Protein AF-A0A679IQE2-F1 (afdb_monomer_lite)

Secondary structure (DSSP, 8-state):
-PPEE-SS-EEEEEEE-TTSSS-TT-SHHHHHS--TT--TTS--EEEESSHHHHHHHHHHHTTT-PPSS-EEEEEEE-TT-EEEE--GGGSTTTTSTT-HHHHHHHHHHHHHT--SEEEEE-SSSTTSEEEEE-TTSGGGGG-EEPPPEE----GGGTPPTTSPPPPP-----PPPPP----PPPPPPPPP--

pLDDT: mean 85.58, std 19.4, range [36.09, 98.75]

Sequence (193 aa):
MSGQTLAQAQKAYRIGDPDGEYAIFDPTGSRLFPGRWNTPASPMIYASADYSTSMLEKLVHGSGRLPPNQHYVEILLSAGLSYEVLSQPAVPGWDHPDCNASRTFGETWHRSRRSLLLFVPSVVARVSTNILINPDHPDFGRITVGLHQPCWWDNRLFERPGSPASSPPVHAARPLDTPSGIGEPGEARPMEP

Radius of gyration: 23.25 Å; chains: 1; bounding box: 50×68×71 Å

Organism: NCBI:txid570505

InterPro domains:
  IPR014914 RES domain [PF08808] (12-154)
  IPR014914 RES domain [SM00953] (24-147)

Structure (mmCIF, N/CA/C/O backbone):
data_AF-A0A679IQE2-F1
#
_entry.id   AF-A0A679IQE2-F1
#
loop_
_atom_site.group_PDB
_atom_site.id
_atom_site.type_symbol
_atom_site.label_atom_id
_atom_site.label_alt_id
_atom_site.label_comp_id
_atom_site.label_asym_id
_atom_site.label_entity_id
_atom_site.label_seq_id
_atom_site.pdbx_PDB_ins_code
_atom_site.Cartn_x
_atom_site.Cartn_y
_atom_site.Cartn_z
_atom_site.occupancy
_atom_site.B_iso_or_equiv
_atom_site.auth_seq_id
_atom_site.auth_comp_id
_atom_site.auth_asym_id
_atom_site.auth_atom_id
_atom_site.pdbx_PDB_model_num
ATOM 1 N N . MET A 1 1 ? -6.414 6.769 16.914 1.00 54.53 1 MET A N 1
ATOM 2 C CA . MET A 1 1 ? -7.406 7.229 15.923 1.00 54.53 1 MET A CA 1
ATOM 3 C C . MET A 1 1 ? -8.441 6.124 15.799 1.00 54.53 1 MET A C 1
ATOM 5 O O . MET A 1 1 ? -8.039 4.970 15.724 1.00 54.53 1 MET A O 1
ATOM 9 N N . SER A 1 2 ? -9.733 6.437 15.920 1.00 57.09 2 SER A N 1
ATOM 10 C CA . SER A 1 2 ? -10.801 5.434 15.784 1.00 57.09 2 SER A CA 1
ATOM 11 C C . SER A 1 2 ? -11.045 5.145 14.304 1.00 57.09 2 SER A C 1
ATOM 13 O O . SER A 1 2 ? -11.043 6.081 13.502 1.00 57.09 2 SER A O 1
ATOM 15 N N . GLY A 1 3 ? -11.231 3.872 13.947 1.00 72.06 3 GLY A N 1
ATOM 16 C CA . GLY A 1 3 ? -11.514 3.462 12.572 1.00 72.06 3 GLY A CA 1
ATOM 17 C C . GLY A 1 3 ? -12.801 4.109 12.057 1.00 72.06 3 GLY A C 1
ATOM 18 O O . GLY A 1 3 ? -13.844 4.035 12.706 1.00 72.06 3 GLY A O 1
ATOM 19 N N . GLN A 1 4 ? -12.712 4.770 10.906 1.00 93.75 4 GLN A N 1
ATOM 20 C CA . GLN A 1 4 ? -13.854 5.282 10.148 1.00 93.75 4 GLN A CA 1
ATOM 21 C C . GLN A 1 4 ? -14.381 4.182 9.221 1.00 93.75 4 GLN A C 1
ATOM 23 O O . GLN A 1 4 ? -13.724 3.159 9.051 1.00 93.75 4 GLN A O 1
ATOM 28 N N . THR A 1 5 ? -15.547 4.375 8.604 1.00 96.94 5 THR A N 1
ATOM 29 C CA . THR A 1 5 ? -16.072 3.450 7.585 1.00 96.94 5 THR A CA 1
ATOM 30 C C . THR A 1 5 ? -16.299 4.176 6.271 1.00 96.94 5 THR A C 1
ATOM 32 O O . THR A 1 5 ? -16.739 5.326 6.260 1.00 96.94 5 THR A O 1
ATOM 35 N N . LEU A 1 6 ? -15.961 3.529 5.153 1.00 97.12 6 LEU A N 1
ATOM 36 C CA . LEU A 1 6 ? -16.151 4.117 3.828 1.00 97.12 6 LEU A CA 1
ATOM 37 C C . LEU A 1 6 ? -17.640 4.391 3.578 1.00 97.12 6 LEU A C 1
ATOM 39 O O . LEU A 1 6 ? -18.441 3.459 3.547 1.00 97.12 6 LEU A O 1
ATOM 43 N N . ALA A 1 7 ? -18.006 5.655 3.358 1.00 96.12 7 ALA A N 1
ATOM 44 C CA . ALA A 1 7 ? -19.390 6.041 3.065 1.00 96.12 7 ALA A CA 1
ATOM 45 C C . ALA A 1 7 ? -19.866 5.546 1.687 1.00 96.12 7 ALA A C 1
ATOM 47 O O . ALA A 1 7 ? -21.049 5.294 1.481 1.00 96.12 7 ALA A O 1
ATOM 48 N N . GLN A 1 8 ? -18.934 5.395 0.747 1.00 96.31 8 GLN A N 1
ATOM 49 C CA . GLN A 1 8 ? -19.184 4.935 -0.613 1.00 96.31 8 GLN A CA 1
ATOM 50 C C . GLN A 1 8 ? -18.055 4.019 -1.067 1.00 96.31 8 GLN A C 1
ATOM 52 O O . GLN A 1 8 ? -16.951 4.069 -0.518 1.00 96.31 8 GLN A O 1
ATOM 57 N N . ALA A 1 9 ? -18.331 3.197 -2.077 1.00 96.62 9 ALA A N 1
ATOM 58 C CA . ALA A 1 9 ? -17.300 2.364 -2.665 1.00 96.62 9 ALA A CA 1
ATOM 59 C C . ALA A 1 9 ? -16.202 3.227 -3.306 1.00 96.62 9 ALA A C 1
ATOM 61 O O . ALA A 1 9 ? -16.473 4.281 -3.886 1.00 96.62 9 ALA A O 1
ATOM 62 N N . GLN A 1 10 ? -14.963 2.764 -3.204 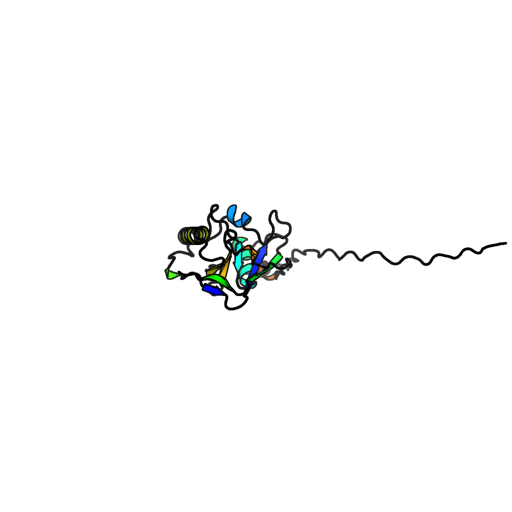1.00 97.12 10 GLN A N 1
ATOM 63 C CA . GLN A 1 10 ? -13.795 3.393 -3.805 1.00 97.12 10 GLN A CA 1
ATOM 64 C C . GLN A 1 10 ? -13.022 2.375 -4.634 1.00 97.12 10 GLN A C 1
ATOM 66 O O . GLN A 1 10 ? -13.106 1.169 -4.403 1.00 97.12 10 GLN A O 1
ATOM 71 N N . LYS A 1 11 ? -12.259 2.871 -5.603 1.00 97.94 11 LYS A N 1
ATOM 72 C CA . LYS A 1 11 ? -11.320 2.060 -6.370 1.00 97.94 11 LYS A CA 1
ATOM 73 C C . LYS A 1 11 ? -9.913 2.275 -5.839 1.00 97.94 11 LYS A C 1
ATOM 75 O O . LYS A 1 11 ? -9.566 3.375 -5.414 1.00 97.94 11 LYS A O 1
ATOM 80 N N . ALA A 1 12 ? -9.120 1.222 -5.894 1.00 98.50 12 ALA A N 1
ATOM 81 C CA . ALA A 1 12 ? -7.686 1.268 -5.704 1.00 98.50 12 ALA A CA 1
ATOM 82 C C . ALA A 1 12 ? -7.009 0.466 -6.814 1.00 98.50 12 ALA A C 1
ATOM 84 O O . ALA A 1 12 ? -7.612 -0.418 -7.418 1.00 98.50 12 ALA A O 1
ATOM 85 N N . TYR A 1 13 ? -5.748 0.767 -7.077 1.00 98.50 13 TYR A N 1
ATOM 86 C CA . TYR A 1 13 ? -4.985 0.159 -8.155 1.00 98.50 13 TYR A CA 1
ATOM 87 C C . TYR A 1 13 ? -3.701 -0.431 -7.605 1.00 98.50 13 TYR A C 1
ATOM 89 O O . TYR A 1 13 ? -3.078 0.118 -6.696 1.00 98.50 13 TYR A O 1
ATOM 97 N N . ARG A 1 14 ? -3.296 -1.568 -8.158 1.00 97.94 14 ARG A N 1
ATOM 98 C CA . ARG A 1 14 ? -2.009 -2.186 -7.855 1.00 97.94 14 ARG A CA 1
ATOM 99 C C . ARG A 1 14 ? -1.434 -2.784 -9.122 1.00 97.94 14 ARG A C 1
ATOM 101 O O . ARG A 1 14 ? -2.152 -3.442 -9.863 1.00 97.94 14 ARG A O 1
ATOM 108 N N . ILE A 1 15 ? -0.139 -2.576 -9.338 1.00 96.50 15 ILE A N 1
ATOM 109 C CA . ILE A 1 15 ? 0.590 -3.126 -10.484 1.00 96.50 15 ILE A CA 1
ATOM 110 C C . ILE A 1 15 ? 1.479 -4.283 -10.020 1.00 96.50 15 ILE A C 1
ATOM 112 O O . ILE A 1 15 ? 2.140 -4.198 -8.978 1.00 96.50 15 ILE A O 1
ATOM 116 N N . GLY A 1 16 ? 1.533 -5.347 -10.807 1.00 94.56 16 GLY A N 1
ATOM 117 C CA . GLY A 1 16 ? 2.400 -6.500 -10.601 1.00 94.56 16 GLY A CA 1
ATOM 118 C C . GLY A 1 16 ? 2.592 -7.292 -11.889 1.00 94.56 16 GLY A C 1
ATOM 119 O O . GLY A 1 16 ? 2.166 -6.863 -12.957 1.00 94.56 16 GLY A O 1
ATOM 120 N N . ASP A 1 17 ? 3.257 -8.433 -11.771 1.00 94.00 17 ASP A N 1
ATOM 121 C CA . ASP A 1 17 ? 3.434 -9.390 -12.861 1.00 94.00 17 ASP A CA 1
ATOM 122 C C . ASP A 1 17 ? 2.445 -10.548 -12.638 1.00 94.00 17 ASP A C 1
ATOM 124 O O . ASP A 1 17 ? 2.512 -11.171 -11.576 1.00 94.00 17 ASP A O 1
ATOM 128 N N . PRO A 1 18 ? 1.495 -10.808 -13.554 1.00 94.06 18 PRO A N 1
ATOM 129 C CA . PRO A 1 18 ? 0.554 -11.915 -13.408 1.00 94.06 18 PRO A CA 1
ATOM 130 C C . PRO A 1 18 ? 1.222 -13.288 -13.559 1.00 94.06 18 PRO A C 1
ATOM 132 O O . PRO A 1 18 ? 0.687 -14.259 -13.034 1.00 94.06 18 PRO A O 1
ATOM 135 N N . ASP A 1 19 ? 2.389 -13.356 -14.208 1.00 93.31 19 ASP A N 1
ATOM 136 C CA . ASP A 1 19 ? 3.202 -14.571 -14.347 1.00 93.31 19 ASP A CA 1
ATOM 137 C C . ASP A 1 19 ? 4.299 -14.654 -13.265 1.00 93.31 19 ASP A C 1
ATOM 139 O O . ASP A 1 19 ? 5.172 -15.525 -13.304 1.00 93.31 19 ASP A O 1
ATOM 143 N N . GLY A 1 20 ? 4.280 -13.731 -12.295 1.00 89.62 20 GLY A N 1
ATOM 144 C CA . GLY A 1 20 ? 5.181 -13.743 -11.149 1.00 89.62 20 GLY A CA 1
ATOM 145 C C . GLY A 1 20 ? 4.916 -14.915 -10.198 1.00 89.62 20 GLY A C 1
ATOM 146 O O . GLY A 1 20 ? 3.867 -15.550 -10.228 1.00 89.62 20 GLY A O 1
ATOM 147 N N . GLU A 1 21 ? 5.861 -15.168 -9.287 1.00 91.56 21 GLU A N 1
ATOM 148 C CA . GLU A 1 21 ? 5.757 -16.250 -8.288 1.00 91.56 21 GLU A CA 1
ATOM 149 C C . GLU A 1 21 ? 4.501 -16.136 -7.403 1.00 91.56 21 GLU A C 1
ATOM 151 O O . GLU A 1 21 ? 3.961 -17.140 -6.943 1.00 91.56 21 GLU A O 1
ATOM 156 N N . TYR A 1 22 ? 4.021 -14.909 -7.192 1.00 93.25 22 TYR A N 1
ATOM 157 C CA . TYR A 1 22 ? 2.843 -14.610 -6.389 1.00 93.25 22 TYR A CA 1
ATOM 158 C C . TYR A 1 22 ? 1.857 -13.776 -7.199 1.00 93.25 22 TYR A C 1
ATOM 160 O O . TYR A 1 22 ? 2.257 -12.883 -7.951 1.00 93.25 22 TYR A O 1
ATOM 168 N N . ALA A 1 23 ? 0.563 -14.018 -6.978 1.00 94.88 23 ALA A N 1
ATOM 169 C CA . ALA A 1 23 ? -0.498 -13.224 -7.581 1.00 94.88 23 ALA A CA 1
ATOM 170 C C . ALA A 1 23 ? -0.318 -11.727 -7.277 1.00 94.88 23 ALA A C 1
ATOM 172 O O . ALA A 1 23 ? 0.176 -11.338 -6.216 1.00 94.88 23 ALA A O 1
ATOM 173 N N . ILE A 1 24 ? -0.780 -10.860 -8.186 1.00 96.31 24 ILE A N 1
ATOM 174 C CA . ILE A 1 24 ? -0.630 -9.405 -8.031 1.00 96.31 24 ILE A CA 1
ATOM 175 C C . ILE A 1 24 ? -1.199 -8.943 -6.684 1.00 96.31 24 ILE A C 1
ATOM 177 O O . ILE A 1 24 ? -0.543 -8.176 -5.980 1.00 96.31 24 ILE A O 1
ATOM 181 N N . PHE A 1 25 ? -2.378 -9.432 -6.293 1.00 97.56 25 PHE A N 1
ATOM 182 C CA . PHE A 1 25 ? -3.018 -9.123 -5.013 1.00 97.56 25 PHE A CA 1
ATOM 183 C C . PHE A 1 25 ? -2.598 -10.098 -3.896 1.00 97.56 25 PHE A C 1
ATOM 185 O O . PHE A 1 25 ? -3.420 -10.811 -3.334 1.00 97.56 25 PHE A O 1
ATOM 192 N N . ASP A 1 26 ? -1.303 -10.122 -3.578 1.00 96.69 26 ASP A N 1
ATOM 193 C CA . ASP A 1 26 ? -0.723 -10.958 -2.521 1.00 96.69 26 ASP A CA 1
ATOM 194 C C . ASP A 1 26 ? 0.273 -10.152 -1.650 1.00 96.69 26 ASP A C 1
ATOM 196 O O . ASP A 1 26 ? 1.004 -9.287 -2.166 1.00 96.69 26 ASP A O 1
ATOM 200 N N . PRO A 1 27 ? 0.312 -10.362 -0.318 1.00 96.56 27 PRO A N 1
ATOM 201 C CA . PRO A 1 27 ? 1.189 -9.608 0.576 1.00 96.56 27 PRO A CA 1
ATOM 202 C C . PRO A 1 27 ? 2.634 -10.143 0.631 1.00 96.56 27 PRO A C 1
ATOM 204 O O . PRO A 1 27 ? 3.501 -9.453 1.176 1.00 96.56 27 PRO A O 1
ATOM 207 N N . THR A 1 28 ? 2.942 -11.317 0.070 1.00 95.81 28 THR A N 1
ATOM 208 C CA . THR A 1 28 ? 4.242 -12.006 0.210 1.00 95.81 28 THR A CA 1
ATOM 209 C C . THR A 1 28 ? 5.410 -11.169 -0.292 1.00 95.81 28 THR A C 1
ATOM 211 O O . THR A 1 28 ? 6.450 -11.115 0.364 1.00 95.81 28 THR A O 1
ATOM 214 N N . GLY A 1 29 ? 5.223 -10.408 -1.373 1.00 92.75 29 GLY A N 1
ATOM 215 C CA . GLY A 1 29 ? 6.247 -9.481 -1.864 1.00 92.75 29 GLY A CA 1
ATOM 216 C C . GLY A 1 29 ? 6.700 -8.477 -0.797 1.00 92.75 29 GLY A C 1
ATOM 217 O O . GLY A 1 29 ? 7.894 -8.255 -0.629 1.00 92.75 29 GLY A O 1
ATOM 218 N N . SER A 1 30 ? 5.765 -7.941 -0.005 1.00 95.25 30 SER A N 1
ATOM 219 C CA . SER A 1 30 ? 6.086 -7.023 1.100 1.00 95.25 30 SER A CA 1
ATOM 220 C C . SER A 1 30 ? 6.702 -7.732 2.311 1.00 95.25 30 SER A C 1
ATOM 222 O O . SER A 1 30 ? 7.398 -7.101 3.104 1.00 95.25 30 SER A O 1
ATOM 224 N N . ARG A 1 31 ? 6.462 -9.040 2.468 1.00 96.69 31 ARG A N 1
ATOM 225 C CA . ARG A 1 31 ? 7.094 -9.860 3.506 1.00 96.69 31 ARG A CA 1
ATOM 226 C C . ARG A 1 31 ? 8.578 -10.056 3.214 1.00 96.69 31 ARG A C 1
ATOM 228 O O . ARG A 1 31 ? 9.403 -9.897 4.108 1.00 96.69 31 ARG A O 1
ATOM 235 N N . LEU A 1 32 ? 8.888 -10.416 1.967 1.00 95.56 32 LEU A N 1
ATOM 236 C CA . LEU A 1 32 ? 10.243 -10.699 1.492 1.00 95.56 32 LEU A CA 1
ATOM 237 C C . LEU A 1 32 ? 11.053 -9.413 1.296 1.00 95.56 32 LEU A C 1
ATOM 239 O O . LEU A 1 32 ? 12.222 -9.353 1.669 1.00 95.56 32 LEU A O 1
ATOM 243 N N . PHE A 1 33 ? 10.409 -8.374 0.763 1.00 93.88 33 PHE A N 1
ATOM 244 C CA . PHE A 1 33 ? 11.013 -7.078 0.466 1.00 93.88 33 PHE A CA 1
ATOM 245 C C . PHE A 1 33 ? 10.168 -5.958 1.096 1.00 93.88 33 PHE A C 1
ATOM 247 O O . PHE A 1 33 ? 9.279 -5.400 0.447 1.00 93.88 33 PHE A O 1
ATOM 254 N N . PRO A 1 34 ? 10.404 -5.630 2.380 1.00 95.00 34 PRO A N 1
ATOM 255 C CA . PRO A 1 34 ? 9.585 -4.668 3.107 1.00 95.00 34 PRO A CA 1
ATOM 256 C C . PRO A 1 34 ? 9.630 -3.267 2.507 1.00 95.00 34 PRO A C 1
ATOM 258 O O . PRO A 1 34 ? 10.699 -2.672 2.334 1.00 95.00 34 PRO A O 1
ATOM 261 N N . GLY A 1 35 ? 8.445 -2.715 2.264 1.00 94.50 35 GLY A N 1
ATOM 262 C CA . GLY A 1 35 ? 8.265 -1.349 1.800 1.00 94.50 35 GLY A CA 1
ATOM 263 C C . GLY A 1 35 ? 8.438 -0.317 2.915 1.00 94.50 35 GLY A C 1
ATOM 264 O O . GLY A 1 35 ? 8.967 -0.588 3.998 1.00 94.50 35 GLY A O 1
ATOM 265 N N . ARG A 1 36 ? 7.958 0.899 2.640 1.00 96.62 36 ARG A N 1
ATOM 266 C CA . ARG A 1 36 ? 8.040 2.048 3.555 1.00 96.62 36 ARG A CA 1
ATOM 267 C C . ARG A 1 36 ? 7.252 1.856 4.850 1.00 96.62 36 ARG A C 1
ATOM 269 O O . ARG A 1 36 ? 7.660 2.356 5.886 1.00 96.62 36 ARG A O 1
ATOM 276 N N . TRP A 1 37 ? 6.125 1.158 4.791 1.00 97.94 37 TRP A N 1
ATOM 277 C CA . TRP A 1 37 ? 5.153 1.088 5.882 1.00 97.94 37 TRP A CA 1
ATOM 278 C C . TRP A 1 37 ? 5.111 -0.270 6.574 1.00 97.94 37 TRP A C 1
ATOM 280 O O . TRP A 1 37 ? 4.254 -0.488 7.420 1.00 97.94 37 TRP A O 1
ATOM 290 N N . ASN A 1 38 ? 6.007 -1.197 6.243 1.00 98.25 38 ASN A N 1
ATOM 291 C CA . ASN A 1 38 ? 5.958 -2.526 6.830 1.00 98.25 38 ASN A CA 1
ATOM 292 C C . ASN A 1 38 ? 7.332 -3.108 7.138 1.00 98.25 38 ASN A C 1
ATOM 294 O O . ASN A 1 38 ? 8.353 -2.708 6.581 1.00 98.25 38 ASN A O 1
ATOM 298 N N . THR A 1 39 ? 7.321 -4.104 8.011 1.00 98.06 39 THR A N 1
ATOM 299 C CA . THR A 1 39 ? 8.442 -5.006 8.284 1.00 98.06 39 THR A CA 1
ATOM 300 C C . THR A 1 39 ? 8.106 -6.408 7.764 1.00 98.06 39 THR A C 1
ATOM 302 O O . THR A 1 39 ? 6.942 -6.673 7.434 1.00 98.06 39 THR A O 1
ATOM 305 N N . PRO A 1 40 ? 9.068 -7.351 7.721 1.00 97.62 40 PRO A N 1
ATOM 306 C CA . PRO A 1 40 ? 8.769 -8.743 7.372 1.00 97.62 40 PRO A CA 1
ATOM 307 C C . PRO A 1 40 ? 7.724 -9.393 8.294 1.00 97.62 40 PRO A C 1
ATOM 309 O O . PRO A 1 40 ? 7.051 -10.342 7.902 1.00 97.62 40 PRO A O 1
ATOM 312 N N . ALA A 1 41 ? 7.576 -8.886 9.523 1.00 97.19 41 ALA A N 1
ATOM 313 C CA . ALA A 1 41 ? 6.607 -9.369 10.505 1.00 97.19 41 ALA A CA 1
ATOM 314 C C . ALA A 1 41 ? 5.199 -8.766 10.334 1.00 97.19 41 ALA A C 1
ATOM 316 O O . ALA A 1 41 ? 4.292 -9.110 11.090 1.00 97.19 41 ALA A O 1
ATOM 317 N N . SER A 1 42 ? 5.018 -7.838 9.394 1.00 98.00 42 SER A N 1
ATOM 318 C CA . SER A 1 42 ? 3.758 -7.124 9.170 1.00 98.00 42 SER A CA 1
ATOM 319 C C . SER A 1 42 ? 3.438 -6.974 7.679 1.00 98.00 42 SER A C 1
ATOM 321 O O . SER A 1 42 ? 3.290 -5.855 7.207 1.00 98.00 42 SER A O 1
ATOM 323 N N . PRO A 1 43 ? 3.390 -8.062 6.893 1.00 97.88 43 PRO A N 1
ATOM 324 C CA . PRO A 1 43 ? 3.226 -7.958 5.448 1.00 97.88 43 PRO A CA 1
ATOM 325 C C . PRO A 1 43 ? 1.877 -7.327 5.066 1.00 97.88 43 PRO A C 1
ATOM 327 O O . PRO A 1 43 ? 0.840 -7.643 5.636 1.00 97.88 43 PRO A O 1
ATOM 330 N N . MET A 1 44 ? 1.896 -6.430 4.081 1.00 98.06 44 MET A N 1
ATOM 331 C CA . MET A 1 44 ? 0.750 -5.627 3.646 1.00 98.06 44 MET A CA 1
ATOM 332 C C . MET A 1 44 ? 0.602 -5.640 2.130 1.00 98.06 44 MET A C 1
ATOM 334 O O . MET A 1 44 ? 1.581 -5.709 1.381 1.00 98.06 44 MET A O 1
ATOM 338 N N . ILE A 1 45 ? -0.627 -5.447 1.661 1.00 98.44 45 ILE A N 1
ATOM 339 C CA . ILE A 1 45 ? -0.870 -5.157 0.250 1.00 98.44 45 ILE A CA 1
ATOM 340 C C . ILE A 1 45 ? -0.868 -3.638 0.063 1.00 98.44 45 ILE A C 1
ATOM 342 O O . ILE A 1 45 ? -1.696 -2.921 0.616 1.00 98.44 45 ILE A O 1
ATOM 346 N N . TYR A 1 46 ? 0.085 -3.159 -0.730 1.00 98.12 46 TYR A N 1
ATOM 347 C CA . TYR A 1 46 ? 0.188 -1.775 -1.183 1.00 98.12 46 TYR A CA 1
ATOM 348 C C . TYR A 1 46 ? -0.610 -1.578 -2.468 1.00 98.12 46 TYR A C 1
ATOM 350 O O . TYR A 1 46 ? -0.414 -2.329 -3.430 1.00 98.12 46 TYR A O 1
ATOM 358 N N . ALA A 1 47 ? -1.447 -0.551 -2.481 1.00 98.38 47 ALA A N 1
ATOM 359 C CA . ALA A 1 47 ? -2.181 -0.050 -3.633 1.00 98.38 47 ALA A CA 1
ATOM 360 C C . ALA A 1 47 ? -2.113 1.489 -3.665 1.00 98.38 47 ALA A C 1
ATOM 362 O O . ALA A 1 47 ? -1.627 2.120 -2.722 1.00 98.38 47 ALA A O 1
ATOM 363 N N . SER A 1 48 ? -2.619 2.103 -4.728 1.00 98.25 48 SER A N 1
ATOM 364 C CA . SER A 1 48 ? -2.806 3.555 -4.830 1.00 98.25 48 SER A CA 1
ATOM 365 C C . SER A 1 48 ? -4.265 3.893 -5.107 1.00 98.25 48 SER A C 1
ATOM 367 O O . SER A 1 48 ? -4.971 3.100 -5.725 1.00 98.25 48 SER A O 1
ATOM 369 N N . ALA A 1 49 ? -4.717 5.069 -4.672 1.00 97.25 49 ALA A N 1
ATOM 370 C CA . ALA A 1 49 ? -6.056 5.564 -5.000 1.00 97.25 49 ALA A CA 1
ATOM 371 C C . ALA A 1 49 ? -6.225 5.796 -6.514 1.00 97.25 49 ALA A C 1
ATOM 373 O O . ALA A 1 49 ? -7.294 5.552 -7.069 1.00 97.25 49 ALA A O 1
ATOM 374 N N . ASP A 1 50 ? -5.141 6.188 -7.187 1.00 96.25 50 ASP A N 1
ATOM 375 C CA . ASP A 1 50 ? -5.119 6.503 -8.611 1.00 96.25 50 ASP A CA 1
ATOM 376 C C . ASP A 1 50 ? -4.168 5.571 -9.374 1.00 96.25 50 ASP A C 1
ATOM 378 O O . ASP A 1 50 ? -3.054 5.275 -8.925 1.00 96.25 50 ASP A O 1
ATOM 382 N N . TYR A 1 51 ? -4.578 5.152 -10.573 1.00 96.50 51 TYR A N 1
ATOM 383 C CA . TYR A 1 51 ? -3.766 4.302 -11.450 1.00 96.50 51 TYR A CA 1
ATOM 384 C C . TYR A 1 51 ? -2.420 4.954 -11.815 1.00 96.50 51 TYR A C 1
ATOM 386 O O . TYR A 1 51 ? -1.375 4.303 -11.771 1.00 96.50 51 TYR A O 1
ATOM 394 N N . SER A 1 52 ? -2.420 6.260 -12.095 1.00 95.12 52 SER A N 1
ATOM 395 C CA . SER A 1 52 ? -1.210 7.027 -12.420 1.00 95.12 52 SER A CA 1
ATOM 396 C C . SER A 1 52 ? -0.190 7.029 -11.277 1.00 95.12 52 SER A C 1
ATOM 398 O O . SER A 1 52 ? 1.011 6.921 -11.525 1.00 95.12 52 SER A O 1
ATOM 400 N N . THR A 1 53 ? -0.646 7.081 -10.022 1.00 95.62 53 THR A N 1
ATOM 401 C CA . THR A 1 53 ? 0.229 6.969 -8.850 1.00 95.62 53 THR A CA 1
ATOM 402 C C . THR A 1 53 ? 0.855 5.582 -8.770 1.00 95.62 53 THR A C 1
ATOM 404 O O . THR A 1 53 ? 2.064 5.486 -8.581 1.00 95.62 53 THR A O 1
ATOM 407 N N . SER A 1 54 ? 0.089 4.510 -9.001 1.00 95.19 54 SER A N 1
ATOM 408 C CA . SER A 1 54 ? 0.652 3.153 -9.056 1.00 95.19 54 SER A CA 1
ATOM 409 C C . SER A 1 54 ? 1.712 3.004 -10.149 1.00 95.19 54 SER A C 1
ATOM 411 O O . SER A 1 54 ? 2.741 2.365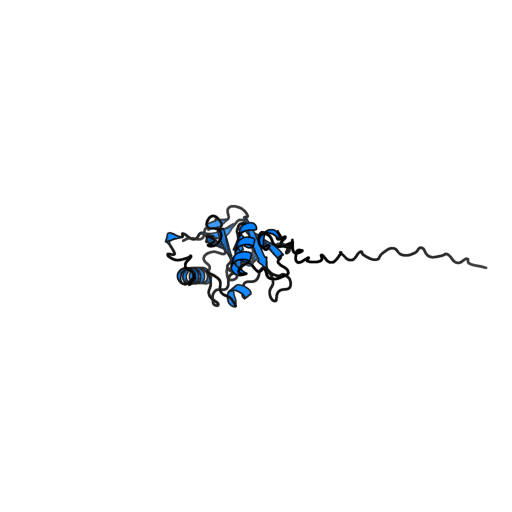 -9.920 1.00 95.19 54 SER A O 1
ATOM 413 N N . MET A 1 55 ? 1.503 3.617 -11.319 1.00 94.56 55 MET A N 1
ATOM 414 C CA . MET A 1 55 ? 2.512 3.646 -12.382 1.00 94.56 55 MET A CA 1
ATOM 415 C C . MET A 1 55 ? 3.782 4.379 -11.931 1.00 94.56 55 MET A C 1
ATOM 417 O O . MET A 1 55 ? 4.890 3.865 -12.092 1.00 94.56 55 MET A O 1
ATOM 421 N N . LEU A 1 56 ? 3.644 5.558 -11.324 1.00 92.81 56 LEU A N 1
ATOM 422 C CA . LEU A 1 56 ? 4.793 6.353 -10.898 1.00 92.81 56 LEU A CA 1
ATOM 423 C C . LEU A 1 56 ? 5.587 5.670 -9.771 1.00 92.81 56 LEU A C 1
ATOM 425 O O . LEU A 1 56 ? 6.817 5.663 -9.800 1.00 92.81 56 LEU A O 1
ATOM 429 N N . GLU A 1 57 ? 4.901 5.014 -8.833 1.00 91.75 57 GLU A N 1
ATOM 430 C CA . GLU A 1 57 ? 5.533 4.184 -7.803 1.00 91.75 57 GLU A CA 1
ATOM 431 C C . GLU A 1 57 ? 6.360 3.052 -8.437 1.00 91.75 57 GLU A C 1
ATOM 433 O O . GLU A 1 57 ? 7.499 2.826 -8.026 1.00 91.75 57 GLU A O 1
ATOM 438 N N . LYS A 1 58 ? 5.853 2.378 -9.482 1.00 90.38 58 LYS A N 1
ATOM 439 C CA . LYS A 1 58 ? 6.619 1.343 -10.201 1.00 90.38 58 LYS A CA 1
ATOM 440 C C . LYS A 1 58 ? 7.852 1.890 -10.909 1.00 90.38 58 LYS A C 1
ATOM 442 O O . LYS A 1 58 ? 8.905 1.258 -10.838 1.00 90.38 58 LYS A O 1
ATOM 447 N N . LEU A 1 59 ? 7.748 3.058 -11.542 1.00 88.81 59 LEU A N 1
ATOM 448 C CA . LEU A 1 59 ? 8.889 3.702 -12.199 1.00 88.81 59 LEU A CA 1
ATOM 449 C C . LEU A 1 59 ? 10.002 4.039 -11.206 1.00 88.81 59 LEU A C 1
ATOM 451 O O . LEU A 1 59 ? 11.168 3.738 -11.467 1.00 88.81 59 LEU A O 1
ATOM 455 N N . VAL A 1 60 ? 9.648 4.627 -10.060 1.00 86.25 60 VAL A N 1
ATOM 456 C CA . VAL A 1 60 ? 10.626 4.999 -9.030 1.00 86.25 60 VAL A CA 1
ATOM 457 C C . VAL A 1 60 ? 11.276 3.760 -8.418 1.00 86.25 60 VAL A C 1
ATOM 459 O O . VAL A 1 60 ? 12.502 3.706 -8.328 1.00 86.25 60 VAL A O 1
ATOM 462 N N . HIS A 1 61 ? 10.495 2.735 -8.063 1.00 80.94 61 HIS A N 1
ATOM 463 C CA . HIS A 1 61 ? 11.044 1.501 -7.486 1.00 80.94 61 HIS A CA 1
ATOM 464 C C . HIS A 1 61 ? 11.943 0.739 -8.468 1.00 80.94 61 HIS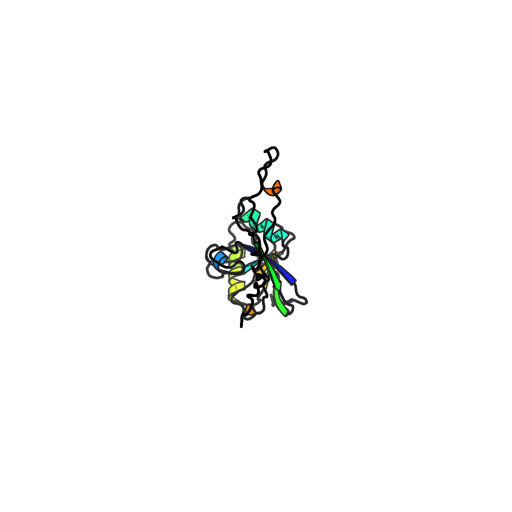 A C 1
ATOM 466 O O . HIS A 1 61 ? 12.946 0.162 -8.060 1.00 80.94 61 HIS A O 1
ATOM 472 N N . GLY A 1 62 ? 11.631 0.778 -9.765 1.00 75.12 62 GLY A N 1
ATOM 473 C CA . GLY A 1 62 ? 12.470 0.205 -10.816 1.00 75.12 62 GLY A CA 1
ATOM 474 C C . GLY A 1 62 ? 13.708 1.037 -11.166 1.00 75.12 62 GLY A C 1
ATOM 475 O O . GLY A 1 62 ? 14.455 0.661 -12.068 1.00 75.12 62 GLY A O 1
ATOM 476 N N . SER A 1 63 ? 13.924 2.189 -10.514 1.00 73.25 63 SER A N 1
ATOM 477 C CA . SER A 1 63 ? 14.955 3.167 -10.900 1.00 73.25 63 SER A CA 1
ATOM 478 C C . SER A 1 63 ? 14.896 3.515 -12.397 1.00 73.25 63 SER A C 1
ATOM 480 O O . SER A 1 63 ? 15.916 3.598 -13.078 1.00 73.25 63 SER A O 1
ATOM 482 N N . GLY A 1 64 ? 13.677 3.652 -12.931 1.00 63.25 64 GLY A N 1
ATOM 483 C CA . GLY A 1 64 ? 13.414 3.912 -14.348 1.00 63.25 64 GLY A CA 1
ATOM 484 C C . GLY A 1 64 ? 13.440 2.678 -15.259 1.00 63.25 64 GLY A C 1
ATOM 485 O O . GLY A 1 64 ? 13.185 2.812 -16.451 1.00 63.25 64 GLY A O 1
ATOM 486 N N . ARG A 1 65 ? 13.709 1.473 -14.736 1.00 67.62 65 ARG A N 1
ATOM 487 C CA . ARG A 1 65 ? 13.609 0.206 -15.478 1.00 67.62 65 ARG A CA 1
ATOM 488 C C . ARG A 1 65 ? 12.403 -0.574 -14.981 1.00 67.62 65 ARG A C 1
ATOM 490 O O . ARG A 1 65 ? 12.346 -0.970 -13.820 1.00 67.62 65 ARG A O 1
ATOM 497 N N . LEU A 1 66 ? 11.437 -0.806 -15.858 1.00 75.00 66 LEU A N 1
ATOM 498 C CA . LEU A 1 66 ? 10.279 -1.615 -15.508 1.00 75.00 66 LEU A CA 1
ATOM 499 C C . LEU A 1 66 ? 10.609 -3.105 -15.627 1.00 75.00 66 LEU A C 1
ATOM 501 O O . LEU A 1 66 ? 11.241 -3.504 -16.610 1.00 75.00 66 LEU A O 1
ATOM 505 N N . PRO A 1 67 ? 10.158 -3.942 -14.677 1.00 73.69 67 PRO A N 1
ATOM 506 C CA . PRO A 1 67 ? 10.115 -5.375 -14.907 1.00 73.69 67 PRO A CA 1
ATOM 507 C C . PRO A 1 67 ? 9.224 -5.673 -16.126 1.00 73.69 67 PRO A C 1
ATOM 509 O O . PRO A 1 67 ? 8.305 -4.897 -16.417 1.00 73.69 67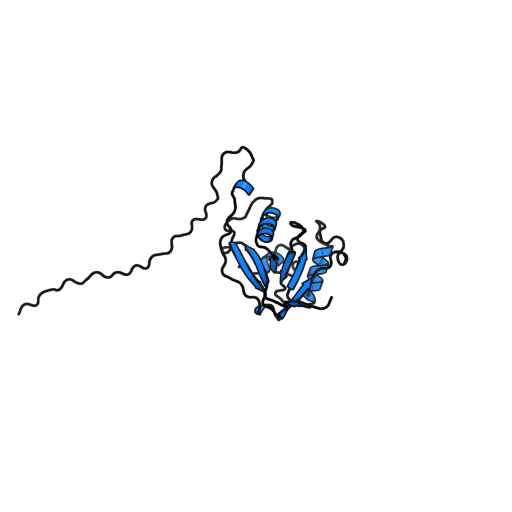 PRO A O 1
ATOM 512 N N . PRO A 1 68 ? 9.466 -6.774 -16.853 1.00 78.44 68 PRO A N 1
ATOM 513 C CA . PRO A 1 68 ? 8.576 -7.186 -17.930 1.00 78.44 68 PRO A CA 1
ATOM 514 C C . PRO A 1 68 ? 7.157 -7.478 -17.400 1.00 78.44 68 PRO A C 1
ATOM 516 O O . PRO A 1 68 ? 6.903 -7.491 -16.198 1.00 78.44 68 PRO A O 1
ATOM 519 N N . ASN A 1 69 ? 6.217 -7.652 -18.327 1.00 88.81 69 ASN A N 1
ATOM 520 C CA . ASN A 1 69 ? 4.853 -8.137 -18.076 1.00 88.81 69 ASN A CA 1
ATOM 521 C C . ASN A 1 69 ? 4.000 -7.373 -17.040 1.00 88.81 69 ASN A C 1
ATOM 523 O O . ASN A 1 69 ? 3.179 -7.955 -16.335 1.00 88.81 69 ASN A O 1
ATOM 527 N N . GLN A 1 70 ? 4.151 -6.049 -16.941 1.00 93.06 70 GLN A N 1
ATOM 528 C CA . GLN A 1 70 ? 3.372 -5.269 -15.975 1.00 93.06 70 GLN A CA 1
ATOM 529 C C . GLN A 1 70 ? 1.877 -5.278 -16.307 1.00 93.06 70 GLN A C 1
ATOM 531 O O . GLN A 1 70 ? 1.464 -4.811 -17.369 1.00 93.06 70 GLN A O 1
ATOM 536 N N . HIS A 1 71 ? 1.079 -5.734 -15.350 1.00 96.81 71 HIS A N 1
ATOM 537 C CA . HIS A 1 71 ? -0.370 -5.631 -15.358 1.00 96.81 71 HIS A CA 1
ATOM 538 C C . HIS A 1 71 ? -0.855 -4.924 -14.098 1.00 96.81 71 HIS A C 1
ATOM 540 O O . HIS A 1 71 ? -0.224 -4.998 -13.041 1.00 96.81 71 HIS A O 1
ATOM 546 N N . TYR A 1 72 ? -1.998 -4.258 -14.192 1.00 97.88 72 TYR A N 1
ATOM 547 C CA . TYR A 1 72 ? -2.697 -3.713 -13.041 1.00 97.88 72 TYR A CA 1
ATOM 548 C C . TYR A 1 72 ? -3.926 -4.540 -12.702 1.00 97.88 72 TYR A C 1
ATOM 550 O O . TYR A 1 72 ? -4.560 -5.118 -13.578 1.00 97.88 72 TYR A O 1
ATOM 558 N N . VAL A 1 73 ? -4.286 -4.548 -11.426 1.00 98.31 73 VAL A N 1
ATOM 559 C CA . VAL A 1 73 ? -5.610 -4.954 -10.955 1.00 98.31 73 VAL A CA 1
ATOM 560 C C . VAL A 1 73 ? -6.331 -3.733 -10.403 1.00 98.31 73 VAL A C 1
ATOM 562 O O . VAL A 1 73 ? -5.728 -2.898 -9.720 1.00 98.31 73 VAL A O 1
ATOM 565 N N . GLU A 1 74 ? -7.624 -3.637 -10.700 1.00 98.56 74 GLU A N 1
ATOM 566 C CA . GLU A 1 74 ? -8.535 -2.738 -9.998 1.00 98.56 74 GLU A CA 1
ATOM 567 C C . GLU A 1 74 ? -9.077 -3.462 -8.761 1.00 98.56 74 GLU A C 1
ATOM 569 O O . GLU A 1 74 ? -9.544 -4.598 -8.835 1.00 98.56 74 GLU A O 1
ATOM 574 N N . ILE A 1 75 ? -8.998 -2.803 -7.613 1.00 98.62 75 ILE A N 1
ATOM 575 C CA . ILE A 1 75 ? -9.453 -3.301 -6.321 1.00 98.62 75 ILE A CA 1
ATOM 576 C C . ILE A 1 75 ? -10.662 -2.460 -5.923 1.00 98.62 75 ILE A C 1
ATOM 578 O O . ILE A 1 75 ? -10.554 -1.245 -5.746 1.00 98.62 75 ILE A O 1
ATOM 582 N N . LEU A 1 76 ? -11.814 -3.104 -5.770 1.00 98.38 76 LEU A N 1
ATOM 583 C CA . LEU A 1 76 ? -13.030 -2.467 -5.293 1.00 98.38 76 LEU A CA 1
ATOM 584 C C . LEU A 1 76 ? -13.067 -2.519 -3.763 1.00 98.38 76 LEU A C 1
ATOM 586 O O . LEU A 1 76 ? -13.201 -3.578 -3.143 1.00 98.38 76 LEU A O 1
ATOM 590 N N . LEU A 1 77 ? -12.974 -1.338 -3.163 1.00 98.00 77 LEU A N 1
ATOM 591 C CA . LEU A 1 77 ? -13.127 -1.100 -1.737 1.00 98.00 77 LEU A CA 1
ATOM 592 C C . LEU A 1 77 ? -14.590 -0.749 -1.472 1.00 98.00 77 LEU A C 1
ATOM 594 O O . LEU A 1 77 ? -14.993 0.405 -1.600 1.00 98.00 77 LEU A O 1
ATOM 598 N N . SER A 1 78 ? -15.405 -1.752 -1.155 1.00 97.06 78 SER A N 1
ATOM 599 C CA . SER A 1 78 ? -16.840 -1.581 -0.907 1.00 97.06 78 SER A CA 1
ATOM 600 C C . SER A 1 78 ? -17.137 -0.593 0.231 1.00 97.06 78 SER A C 1
ATOM 602 O O . SER A 1 78 ? -16.340 -0.410 1.153 1.00 97.06 78 SER A O 1
ATOM 604 N N . ALA A 1 79 ? -18.324 0.018 0.205 1.00 97.12 79 ALA A N 1
ATOM 605 C CA . ALA A 1 79 ? -18.796 0.827 1.327 1.00 97.12 79 ALA A CA 1
ATOM 606 C C . ALA A 1 79 ? -18.846 -0.002 2.630 1.00 97.12 79 ALA A C 1
ATOM 608 O O . ALA A 1 79 ? -19.058 -1.219 2.620 1.00 97.12 79 ALA A O 1
ATOM 609 N N . GLY A 1 80 ? -18.637 0.661 3.765 1.00 96.94 80 GLY A N 1
ATOM 610 C CA . GLY A 1 80 ? -18.645 0.040 5.089 1.00 96.94 80 GLY A CA 1
ATOM 611 C C . GLY A 1 80 ? -17.360 -0.704 5.472 1.00 96.94 80 GLY A C 1
ATOM 612 O O . GLY A 1 80 ? -17.346 -1.354 6.516 1.00 96.94 80 GLY A O 1
ATOM 613 N N . LEU A 1 81 ? -16.295 -0.651 4.664 1.00 97.75 81 LEU A N 1
ATOM 614 C CA . LEU A 1 81 ? -14.968 -1.119 5.085 1.00 97.75 81 LEU A CA 1
ATOM 615 C C . LEU A 1 81 ? -14.326 -0.114 6.042 1.00 97.75 81 LEU A C 1
ATOM 617 O O . LEU A 1 81 ? -14.450 1.099 5.850 1.00 97.75 81 LEU A O 1
ATOM 621 N N . SER A 1 82 ? -13.635 -0.622 7.063 1.00 98.25 82 SER A N 1
ATOM 622 C CA . SER A 1 82 ? -12.966 0.211 8.058 1.00 98.25 82 SER A CA 1
ATOM 623 C C . SER A 1 82 ? -11.675 0.824 7.509 1.00 98.25 82 SER A C 1
ATOM 625 O O . SER A 1 82 ? -10.879 0.147 6.853 1.00 98.25 82 SER A O 1
ATOM 627 N N . TYR A 1 83 ? -11.433 2.101 7.808 1.00 98.38 83 TYR A N 1
ATOM 628 C CA . TYR A 1 83 ? -10.216 2.797 7.404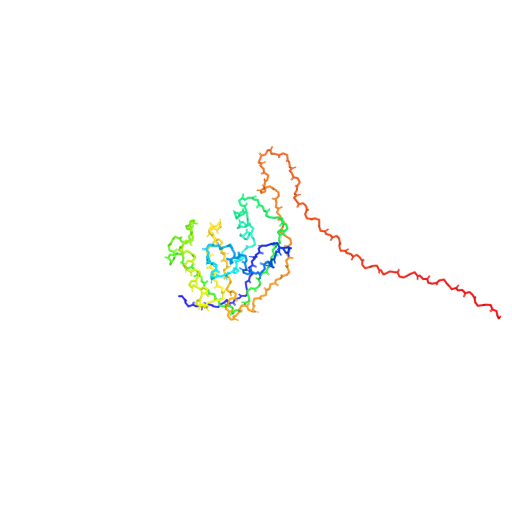 1.00 98.38 83 TYR A CA 1
ATOM 629 C C . TYR A 1 83 ? -9.668 3.763 8.459 1.00 98.38 83 TYR A C 1
ATOM 631 O O . TYR A 1 83 ? -10.398 4.304 9.288 1.00 98.38 83 TYR A O 1
ATOM 639 N N . GLU A 1 84 ? -8.364 4.014 8.383 1.00 97.75 84 GLU A N 1
ATOM 640 C CA . GLU A 1 84 ? -7.678 5.128 9.039 1.00 97.75 84 GLU A CA 1
ATOM 641 C C . GLU A 1 84 ? -7.023 6.010 7.960 1.00 97.75 84 GLU A C 1
ATOM 643 O O . GLU A 1 84 ? -6.625 5.520 6.903 1.00 97.75 84 GLU A O 1
ATOM 648 N N . VAL A 1 85 ? -6.906 7.315 8.212 1.00 96.81 85 VAL A N 1
ATOM 649 C CA . VAL A 1 85 ? -6.097 8.229 7.390 1.00 96.81 85 VAL A CA 1
ATOM 650 C C . VAL A 1 85 ? -4.915 8.658 8.232 1.00 96.81 85 VAL A C 1
ATOM 652 O O . VAL A 1 85 ? -5.087 9.129 9.359 1.00 96.81 85 VAL A O 1
ATOM 655 N N . LEU A 1 86 ? -3.711 8.499 7.697 1.00 95.50 86 LEU A N 1
ATOM 656 C CA . LEU A 1 86 ? -2.521 8.952 8.383 1.00 95.50 86 LEU A CA 1
ATOM 657 C C . LEU A 1 86 ? -2.507 10.477 8.495 1.00 95.50 86 LEU A C 1
ATOM 659 O O . LEU A 1 86 ? -2.431 11.195 7.498 1.00 95.50 86 LEU A O 1
ATOM 663 N N . SER A 1 87 ? -2.451 10.963 9.730 1.00 92.69 87 SER A N 1
ATOM 664 C CA . SER A 1 87 ? -2.052 12.337 10.012 1.00 92.69 87 SER A CA 1
ATOM 665 C C . SER A 1 87 ? -0.528 12.450 9.926 1.00 92.69 87 SER A C 1
ATOM 667 O O . SER A 1 87 ? 0.178 11.892 10.764 1.00 92.69 87 SER A O 1
ATOM 669 N N . GLN A 1 88 ? -0.003 13.159 8.921 1.00 92.00 88 GLN A N 1
ATOM 670 C CA . GLN A 1 88 ? 1.449 13.315 8.725 1.00 92.00 88 GLN A CA 1
ATOM 671 C C . GLN A 1 88 ? 2.188 13.856 9.965 1.00 92.00 88 GLN A C 1
ATOM 673 O O . GLN A 1 88 ? 3.225 13.290 10.313 1.00 92.00 88 GLN A O 1
ATOM 678 N N . PRO A 1 89 ? 1.671 14.869 10.695 1.00 93.69 89 PRO A N 1
ATOM 679 C CA . PRO A 1 89 ? 2.303 15.333 11.933 1.00 93.69 89 PRO A CA 1
ATOM 680 C C . PRO A 1 89 ? 2.400 14.268 13.034 1.00 93.69 89 PRO A C 1
ATOM 682 O O . PRO A 1 89 ? 3.243 14.388 13.916 1.00 93.69 89 PRO A O 1
ATOM 685 N N . ALA A 1 90 ? 1.558 13.228 12.998 1.00 93.00 90 ALA A N 1
ATOM 686 C CA . ALA A 1 90 ? 1.592 12.144 13.980 1.00 93.00 90 ALA A CA 1
ATOM 687 C C . ALA A 1 90 ? 2.754 11.163 13.755 1.00 93.00 90 ALA A C 1
ATOM 689 O O . ALA A 1 90 ? 3.064 10.380 14.651 1.00 93.00 90 ALA A O 1
ATOM 690 N N . VAL A 1 91 ? 3.400 11.199 12.583 1.00 96.06 91 VAL A N 1
ATOM 691 C CA . VAL A 1 91 ? 4.568 10.367 12.259 1.00 96.06 91 VAL A CA 1
ATOM 692 C C . VAL A 1 91 ? 5.669 11.244 11.653 1.00 96.06 91 VAL A C 1
ATOM 694 O O . VAL A 1 91 ? 5.867 11.250 10.435 1.00 96.06 91 VAL A O 1
ATOM 697 N N . PRO A 1 92 ? 6.399 12.017 12.476 1.00 96.38 92 PRO A N 1
ATOM 698 C CA . PRO A 1 92 ? 7.541 12.791 12.004 1.00 96.38 92 PRO A CA 1
ATOM 699 C C . PRO A 1 92 ? 8.568 11.898 11.292 1.00 96.38 92 PRO A C 1
ATOM 701 O O . PRO A 1 92 ? 8.895 10.814 11.771 1.00 96.38 92 PRO A O 1
ATOM 704 N N . GLY A 1 93 ? 9.069 12.345 10.138 1.00 95.56 93 GLY A N 1
ATOM 705 C CA . GLY A 1 93 ? 10.036 11.582 9.341 1.00 95.56 93 GLY A CA 1
ATOM 706 C C . GLY A 1 93 ? 9.446 10.380 8.595 1.00 95.56 93 GLY A C 1
ATOM 707 O O . GLY A 1 93 ? 10.197 9.513 8.154 1.00 95.56 93 GLY A O 1
ATOM 708 N N . TRP A 1 94 ? 8.121 10.298 8.425 1.00 96.12 94 TRP A N 1
ATOM 709 C CA . TRP A 1 94 ? 7.475 9.209 7.680 1.00 96.12 94 TRP A CA 1
ATOM 710 C C . TRP A 1 94 ? 8.033 9.006 6.257 1.00 96.12 94 TRP A C 1
ATOM 712 O O . TRP A 1 94 ? 8.065 7.880 5.741 1.00 96.12 94 TRP A O 1
ATOM 722 N N . ASP A 1 95 ? 8.488 10.087 5.625 1.00 95.81 95 ASP A N 1
ATOM 723 C CA . ASP A 1 95 ? 9.040 10.120 4.275 1.00 95.81 95 ASP A CA 1
ATOM 724 C C . ASP A 1 95 ? 10.568 10.005 4.221 1.00 95.81 95 ASP A C 1
ATOM 726 O O . ASP A 1 95 ? 11.143 9.975 3.130 1.00 95.81 95 ASP A O 1
ATOM 730 N N . HIS A 1 96 ? 11.225 9.865 5.373 1.00 96.56 96 HIS A N 1
ATOM 731 C CA . HIS A 1 96 ? 12.668 9.708 5.449 1.00 96.56 96 HIS A CA 1
ATOM 732 C C . HIS A 1 96 ? 13.129 8.425 4.714 1.00 96.56 96 HIS A C 1
ATOM 734 O O . HIS A 1 96 ? 12.400 7.421 4.711 1.00 96.56 96 HIS A O 1
ATOM 740 N N . PRO A 1 97 ? 14.308 8.418 4.057 1.00 93.25 97 PRO A N 1
ATOM 741 C CA . PRO A 1 97 ? 14.771 7.266 3.277 1.00 93.25 97 PRO A CA 1
ATOM 742 C C . PRO A 1 97 ? 14.974 5.973 4.081 1.00 93.25 97 PRO A C 1
ATOM 744 O O . PRO A 1 97 ? 14.775 4.891 3.535 1.00 93.25 97 PRO A O 1
ATOM 747 N N . ASP A 1 98 ? 15.320 6.059 5.370 1.00 95.25 98 ASP A N 1
ATOM 748 C CA . ASP A 1 98 ? 15.507 4.874 6.231 1.00 95.25 98 ASP A CA 1
ATOM 749 C C . ASP A 1 98 ? 14.193 4.136 6.564 1.00 95.25 98 ASP A C 1
ATOM 751 O O . ASP A 1 98 ? 14.214 2.976 6.979 1.00 95.25 98 ASP A O 1
ATOM 755 N N . CYS A 1 99 ? 13.047 4.792 6.343 1.00 96.94 99 CYS A N 1
ATOM 756 C CA . CYS A 1 99 ? 11.699 4.300 6.619 1.00 96.94 99 CYS A CA 1
ATOM 757 C C . CYS A 1 99 ? 11.453 3.866 8.079 1.00 96.94 99 CYS A C 1
ATOM 759 O O . CYS A 1 99 ? 10.470 3.181 8.351 1.00 96.94 99 CYS A O 1
ATOM 761 N N . ASN A 1 100 ? 12.302 4.243 9.041 1.00 97.19 100 ASN A N 1
ATOM 762 C CA . ASN A 1 100 ? 12.206 3.725 10.413 1.00 97.19 100 ASN A CA 1
ATOM 763 C C . ASN A 1 100 ? 10.892 4.136 11.096 1.00 97.19 100 ASN A C 1
ATOM 765 O O . ASN A 1 100 ? 10.177 3.298 11.657 1.00 97.19 100 ASN A O 1
ATOM 769 N N . ALA A 1 101 ? 10.539 5.420 10.998 1.00 97.56 101 ALA A N 1
ATOM 770 C CA . ALA A 1 101 ? 9.313 5.960 11.580 1.00 97.56 101 ALA A CA 1
ATOM 771 C C . ALA A 1 101 ? 8.049 5.363 10.933 1.00 97.56 101 ALA A C 1
ATOM 773 O O . ALA A 1 101 ? 7.128 4.933 11.630 1.00 97.56 101 ALA A O 1
ATOM 774 N N . SER A 1 102 ? 8.018 5.280 9.600 1.00 97.94 102 SER A N 1
ATOM 775 C CA . SER A 1 102 ? 6.872 4.760 8.847 1.00 97.94 102 SER A CA 1
ATOM 776 C C . SER A 1 102 ? 6.681 3.253 9.022 1.00 97.94 102 SER A C 1
ATOM 778 O O . SER A 1 102 ? 5.547 2.814 9.220 1.00 97.94 102 SER A O 1
ATOM 780 N N . ARG A 1 103 ? 7.758 2.457 9.058 1.00 98.12 103 ARG A N 1
ATOM 781 C CA . ARG A 1 103 ? 7.675 1.014 9.346 1.00 98.12 103 ARG A CA 1
ATOM 782 C C . ARG A 1 103 ? 7.171 0.738 10.754 1.00 98.12 103 ARG A C 1
ATOM 784 O O . ARG A 1 103 ? 6.292 -0.101 10.921 1.00 98.12 103 ARG A O 1
ATOM 791 N N . THR A 1 104 ? 7.669 1.474 11.749 1.00 98.06 104 THR A N 1
ATOM 792 C CA . THR A 1 104 ? 7.216 1.334 13.144 1.00 98.06 104 THR A CA 1
ATOM 793 C C . THR A 1 104 ? 5.722 1.635 13.267 1.00 98.06 104 THR A C 1
ATOM 795 O O . THR A 1 104 ? 4.969 0.879 13.890 1.00 98.06 104 THR A O 1
ATOM 798 N N . PHE A 1 105 ? 5.269 2.718 12.628 1.00 98.12 105 PHE A N 1
ATOM 799 C CA . PHE A 1 105 ? 3.857 3.086 12.612 1.00 98.12 105 PHE A CA 1
ATOM 800 C C . PHE A 1 105 ? 2.994 2.021 11.924 1.00 98.12 105 PHE A C 1
ATOM 802 O O . PHE A 1 105 ? 1.985 1.586 12.483 1.00 98.12 105 PHE A O 1
ATOM 809 N N . GLY A 1 106 ? 3.391 1.578 10.731 1.00 98.12 106 GLY A N 1
ATOM 810 C CA . GLY A 1 106 ? 2.606 0.618 9.966 1.00 98.12 106 GLY A CA 1
ATOM 811 C C . GLY A 1 106 ? 2.578 -0.776 10.596 1.00 98.12 106 GLY A C 1
ATOM 812 O O . GLY A 1 106 ? 1.510 -1.381 10.646 1.00 98.12 106 GLY A O 1
ATOM 813 N N . GLU A 1 107 ? 3.674 -1.258 11.188 1.00 98.44 107 GLU A N 1
ATOM 814 C CA . GLU A 1 107 ? 3.678 -2.508 11.966 1.00 98.44 107 GLU A CA 1
ATOM 815 C C . GLU A 1 107 ? 2.709 -2.437 13.154 1.00 98.44 107 GLU A C 1
ATOM 817 O O . GLU A 1 107 ? 1.942 -3.374 13.399 1.00 98.44 107 GLU A O 1
ATOM 822 N N . THR A 1 108 ? 2.695 -1.304 13.862 1.00 98.06 108 THR A N 1
ATOM 823 C CA . THR A 1 108 ? 1.760 -1.063 14.969 1.00 98.06 108 THR A CA 1
ATOM 824 C C . THR A 1 108 ? 0.311 -1.095 14.487 1.00 98.06 108 THR A C 1
ATOM 826 O O . THR A 1 108 ? -0.535 -1.755 15.095 1.00 98.06 108 THR A O 1
ATOM 829 N N . TRP A 1 109 ? 0.015 -0.409 13.380 1.00 98.00 109 TRP A N 1
ATOM 830 C CA . TRP A 1 109 ? -1.310 -0.426 12.763 1.00 98.00 109 TRP A CA 1
ATOM 831 C C . TRP A 1 109 ? -1.717 -1.849 12.345 1.00 98.00 109 TRP A C 1
ATOM 833 O O . TRP A 1 109 ? -2.774 -2.320 12.773 1.00 98.00 109 TRP A O 1
ATOM 843 N N . HIS A 1 110 ? -0.845 -2.566 11.629 1.00 98.50 110 HIS A N 1
ATOM 844 C CA . HIS A 1 110 ? -1.067 -3.936 11.161 1.00 98.50 110 HIS A CA 1
ATOM 845 C C . HIS A 1 110 ? -1.448 -4.882 12.300 1.00 98.50 110 HIS A C 1
ATOM 847 O O . HIS A 1 110 ? -2.499 -5.525 12.260 1.00 98.50 110 HIS A O 1
ATOM 853 N N . ARG A 1 111 ? -0.621 -4.923 13.355 1.00 98.12 111 ARG A N 1
ATOM 854 C CA . ARG A 1 111 ? -0.831 -5.800 14.517 1.00 98.12 111 ARG A CA 1
ATOM 855 C C . ARG A 1 111 ? -2.102 -5.469 15.280 1.00 98.12 111 ARG A C 1
ATOM 857 O O . ARG A 1 111 ? -2.755 -6.366 15.799 1.00 98.12 111 ARG A O 1
ATOM 864 N N . SER A 1 112 ? -2.448 -4.187 15.353 1.00 97.44 112 SER A N 1
ATOM 865 C CA . SER A 1 112 ? -3.627 -3.746 16.092 1.00 97.44 112 SER A CA 1
ATOM 866 C C . SER A 1 112 ? -4.948 -4.096 15.404 1.00 97.44 112 SER A C 1
ATOM 868 O O . SER A 1 112 ? -5.974 -4.103 16.076 1.00 97.44 112 SER A O 1
ATOM 870 N N . ARG A 1 113 ? -4.932 -4.361 14.084 1.00 97.38 113 ARG A N 1
ATOM 871 C CA . ARG A 1 113 ? -6.116 -4.689 13.266 1.00 97.38 113 ARG A CA 1
ATOM 872 C C . ARG A 1 113 ? -7.298 -3.728 13.494 1.00 97.38 113 ARG A C 1
ATOM 874 O O . ARG A 1 113 ? -8.450 -4.134 13.413 1.00 97.38 113 ARG A O 1
ATOM 881 N N . ARG A 1 114 ? -7.019 -2.452 13.800 1.00 96.06 114 ARG A N 1
ATOM 882 C CA . ARG A 1 114 ? -8.047 -1.436 14.111 1.00 96.06 114 ARG A CA 1
ATOM 883 C C . ARG A 1 114 ? -8.816 -0.950 12.886 1.00 96.06 114 ARG A C 1
ATOM 885 O O . ARG A 1 114 ? -9.913 -0.415 13.028 1.00 96.06 114 ARG A O 1
ATOM 892 N N . SER A 1 115 ? -8.239 -1.113 11.703 1.00 98.19 115 SER A N 1
ATOM 893 C CA . SER A 1 115 ? -8.911 -0.910 10.427 1.00 98.19 115 SER A CA 1
ATOM 894 C C . SER A 1 115 ? -8.345 -1.857 9.375 1.00 98.19 115 SER A C 1
ATOM 896 O O . SER A 1 115 ? -7.200 -2.309 9.480 1.00 98.19 115 SER A O 1
ATOM 898 N N . LEU A 1 116 ? -9.146 -2.146 8.351 1.00 98.44 116 LEU A N 1
ATOM 899 C CA . LEU A 1 116 ? -8.720 -2.914 7.186 1.00 98.44 116 LEU A CA 1
ATOM 900 C C . LEU A 1 116 ? -7.785 -2.091 6.298 1.00 98.44 116 LEU A C 1
ATOM 902 O O . LEU A 1 116 ? -6.797 -2.607 5.777 1.00 98.44 116 LEU A O 1
ATOM 906 N N . LEU A 1 117 ? -8.121 -0.813 6.131 1.00 98.62 117 LEU A N 1
ATOM 907 C CA . LEU A 1 117 ? -7.447 0.111 5.232 1.00 98.62 117 LEU A CA 1
ATOM 908 C C . LEU A 1 117 ? -6.703 1.185 6.023 1.00 98.62 117 LEU A C 1
ATOM 910 O O . LEU A 1 117 ? -7.190 1.682 7.044 1.00 98.62 117 LEU A O 1
ATOM 914 N N . LEU A 1 118 ? -5.543 1.588 5.524 1.00 98.31 118 LEU A N 1
ATOM 915 C CA . LEU A 1 118 ? -4.834 2.773 5.985 1.00 98.31 118 LEU A CA 1
ATOM 916 C C . LEU A 1 118 ? -4.417 3.606 4.776 1.00 98.31 118 LEU A C 1
ATOM 918 O O . LEU A 1 118 ? -3.596 3.188 3.961 1.00 98.31 118 LEU A O 1
ATOM 922 N N . PHE A 1 119 ? -5.000 4.795 4.675 1.00 97.88 119 PHE A N 1
ATOM 923 C CA . PHE A 1 119 ? -4.654 5.787 3.670 1.00 97.88 119 PHE A CA 1
ATOM 924 C C . PHE A 1 119 ? -3.412 6.548 4.126 1.00 97.88 119 PHE A C 1
ATOM 926 O O . PHE A 1 119 ? -3.401 7.155 5.201 1.00 97.88 119 PHE A O 1
ATOM 933 N N . VAL A 1 120 ? -2.366 6.519 3.307 1.00 97.69 120 VAL A N 1
ATOM 934 C CA . VAL A 1 120 ? -1.080 7.168 3.571 1.00 97.69 120 VAL A CA 1
ATOM 935 C C . VAL A 1 120 ? -0.687 8.057 2.390 1.00 97.69 120 VAL A C 1
ATOM 937 O O . VAL A 1 120 ? -0.975 7.718 1.244 1.00 97.69 120 VAL A O 1
ATOM 940 N N . PRO A 1 121 ? -0.007 9.186 2.618 1.00 96.62 121 PRO A N 1
ATOM 941 C CA . PRO A 1 121 ? 0.519 9.999 1.526 1.00 96.62 121 PRO A CA 1
ATOM 942 C C . PRO A 1 121 ? 1.551 9.217 0.697 1.00 96.62 121 PRO A C 1
ATOM 944 O O . PRO A 1 121 ? 2.364 8.460 1.241 1.00 96.62 121 PRO A O 1
ATOM 947 N N . SER A 1 122 ? 1.553 9.419 -0.622 1.00 95.44 122 SER A N 1
ATOM 948 C CA . SER A 1 122 ? 2.656 8.950 -1.468 1.00 95.44 122 SER A CA 1
ATOM 949 C C . SER A 1 122 ? 3.861 9.882 -1.306 1.00 95.44 122 SER A C 1
ATOM 951 O O . SER A 1 122 ? 3.730 11.104 -1.330 1.00 95.44 122 SER A O 1
ATOM 953 N N . VAL A 1 123 ? 5.062 9.313 -1.148 1.00 93.50 123 VAL A N 1
ATOM 954 C CA . VAL A 1 123 ? 6.319 10.091 -1.194 1.00 93.50 123 VAL A CA 1
ATOM 955 C C . VAL A 1 123 ? 6.609 10.565 -2.615 1.00 93.50 123 VAL A C 1
ATOM 957 O O . VAL A 1 123 ? 7.167 11.643 -2.811 1.00 93.50 123 VAL A O 1
ATOM 960 N N . VAL A 1 124 ? 6.219 9.752 -3.594 1.00 90.44 124 VAL A N 1
ATOM 961 C CA . VAL A 1 124 ? 6.511 9.949 -5.009 1.00 90.44 124 VAL A CA 1
ATOM 962 C C . VAL A 1 124 ? 5.592 11.011 -5.621 1.00 90.44 124 VAL A C 1
ATOM 964 O O . VAL A 1 124 ? 6.062 11.895 -6.332 1.00 90.44 124 VAL A O 1
ATOM 967 N N . ALA A 1 125 ? 4.301 10.982 -5.287 1.00 91.12 125 ALA A N 1
ATOM 968 C CA . ALA A 1 125 ? 3.322 11.992 -5.678 1.00 91.12 125 ALA A CA 1
ATOM 969 C C . ALA A 1 125 ? 2.646 12.563 -4.425 1.00 91.12 125 ALA A C 1
ATOM 971 O O . ALA A 1 125 ? 1.646 12.033 -3.959 1.00 91.12 125 ALA A O 1
ATOM 972 N N . ARG A 1 126 ? 3.184 13.658 -3.872 1.00 88.38 126 ARG A N 1
ATOM 973 C CA . ARG A 1 126 ? 2.806 14.184 -2.539 1.00 88.38 126 ARG A CA 1
ATOM 974 C C . ARG A 1 126 ? 1.330 14.570 -2.370 1.00 88.38 126 ARG A C 1
ATOM 976 O O . ARG A 1 126 ? 0.859 14.639 -1.240 1.00 88.38 126 ARG A O 1
ATOM 983 N N . VAL A 1 127 ? 0.621 14.829 -3.468 1.00 90.38 127 VAL A N 1
ATOM 984 C CA . VAL A 1 127 ? -0.826 15.119 -3.474 1.00 90.38 127 VAL A CA 1
ATOM 985 C C . VAL A 1 127 ? -1.663 13.831 -3.514 1.00 90.38 127 VAL A C 1
ATOM 987 O O . VAL A 1 127 ? -2.815 13.827 -3.091 1.00 90.38 127 VAL A O 1
ATOM 990 N N . SER A 1 128 ? -1.087 12.728 -3.993 1.00 95.19 128 SER A N 1
ATOM 991 C CA . SER A 1 128 ? -1.756 11.439 -4.145 1.00 95.19 128 SER A CA 1
ATOM 992 C C . SER A 1 128 ? -1.688 10.592 -2.877 1.00 95.19 128 SER A C 1
ATOM 994 O O . SER A 1 128 ? -0.811 10.741 -2.019 1.00 95.19 128 SER A O 1
ATOM 996 N N . THR A 1 129 ? -2.614 9.640 -2.795 1.00 97.06 129 THR A N 1
ATOM 997 C CA . THR A 1 129 ? -2.762 8.746 -1.648 1.00 97.06 129 THR A CA 1
ATOM 998 C C . THR A 1 129 ? -2.459 7.303 -2.040 1.00 97.06 129 THR A C 1
ATOM 1000 O O . THR A 1 129 ? -3.009 6.772 -3.007 1.00 97.06 129 THR A O 1
ATOM 1003 N N . ASN A 1 130 ? -1.603 6.656 -1.256 1.00 98.12 130 ASN A N 1
ATOM 1004 C CA . ASN A 1 130 ? -1.428 5.211 -1.256 1.00 98.12 130 ASN A CA 1
ATOM 1005 C C . ASN A 1 130 ? -2.337 4.574 -0.202 1.00 98.12 130 ASN A C 1
ATOM 1007 O O . ASN A 1 130 ? -2.707 5.191 0.796 1.00 98.12 130 ASN A O 1
ATOM 1011 N N . ILE A 1 131 ? -2.699 3.320 -0.432 1.00 98.56 131 ILE A N 1
ATOM 1012 C CA . ILE A 1 131 ? -3.625 2.560 0.398 1.00 98.56 131 ILE A CA 1
ATOM 1013 C C . ILE A 1 131 ? -2.903 1.295 0.836 1.00 98.56 131 ILE A C 1
ATOM 1015 O O . ILE A 1 131 ? -2.442 0.508 0.008 1.00 98.56 131 ILE A O 1
ATOM 1019 N N . LEU A 1 132 ? -2.790 1.114 2.146 1.00 98.62 132 LEU A N 1
ATOM 1020 C CA . LEU A 1 132 ? -2.290 -0.107 2.759 1.00 98.62 132 LEU A CA 1
ATOM 1021 C C . LEU A 1 132 ? -3.490 -0.959 3.155 1.00 98.62 132 LEU A C 1
ATOM 1023 O O . LEU A 1 132 ? -4.411 -0.468 3.808 1.00 98.62 132 LEU A O 1
ATOM 1027 N N . ILE A 1 133 ? -3.476 -2.226 2.760 1.00 98.75 133 ILE A N 1
ATOM 1028 C CA . ILE A 1 133 ? -4.530 -3.190 3.070 1.00 98.75 133 ILE A CA 1
ATOM 1029 C C . ILE A 1 133 ? -3.929 -4.261 3.974 1.00 98.75 133 ILE A C 1
ATOM 1031 O O . ILE A 1 133 ? -2.896 -4.855 3.648 1.00 98.75 133 ILE A O 1
ATOM 1035 N N . ASN A 1 134 ? -4.578 -4.479 5.114 1.00 98.62 134 ASN A N 1
ATOM 1036 C CA . ASN A 1 134 ? -4.167 -5.450 6.114 1.00 98.62 134 ASN A CA 1
ATOM 1037 C C . ASN A 1 134 ? -4.765 -6.837 5.790 1.00 98.62 134 ASN A C 1
ATOM 1039 O O . ASN A 1 134 ? -5.971 -7.015 5.983 1.00 98.62 134 ASN A O 1
ATOM 1043 N N . PRO A 1 135 ? -3.963 -7.816 5.320 1.00 98.31 135 PRO A N 1
ATOM 1044 C CA . PRO A 1 135 ? -4.460 -9.157 4.996 1.00 98.31 135 PRO A CA 1
ATOM 1045 C C . PRO A 1 135 ? -4.946 -9.936 6.228 1.00 98.31 135 PRO A C 1
ATOM 1047 O O . PRO A 1 135 ? -5.770 -10.837 6.106 1.00 98.31 135 PRO A O 1
ATOM 1050 N N . ASP A 1 136 ? -4.480 -9.559 7.418 1.00 98.19 136 ASP A N 1
ATOM 1051 C CA . ASP A 1 136 ? -4.806 -10.195 8.694 1.00 98.19 136 ASP A CA 1
ATOM 1052 C C . ASP A 1 136 ? -6.094 -9.646 9.340 1.00 98.19 136 ASP A C 1
ATOM 1054 O O . ASP A 1 136 ? -6.522 -10.115 10.402 1.00 98.19 136 ASP A O 1
ATOM 1058 N N . HIS A 1 137 ? -6.702 -8.613 8.754 1.00 98.50 137 HIS A N 1
ATOM 1059 C CA . HIS A 1 137 ? -7.914 -8.005 9.289 1.00 98.50 137 HIS A CA 1
ATOM 1060 C C . HIS A 1 137 ? -9.149 -8.890 9.001 1.00 98.50 137 HIS A C 1
ATOM 1062 O O . HIS A 1 137 ? -9.289 -9.373 7.878 1.00 98.50 137 HIS A O 1
ATOM 1068 N N . PRO A 1 138 ? -10.100 -9.064 9.947 1.00 97.81 138 PRO A N 1
ATOM 1069 C CA . PRO A 1 138 ? -11.263 -9.949 9.761 1.00 97.81 138 PRO A CA 1
ATOM 1070 C C . PRO A 1 138 ? -12.116 -9.646 8.518 1.00 97.81 138 PRO A C 1
ATOM 1072 O O . PRO A 1 138 ? -12.626 -10.555 7.873 1.00 97.81 138 PRO A O 1
ATOM 1075 N N . ASP A 1 139 ? -12.238 -8.367 8.155 1.00 97.44 139 ASP A N 1
ATOM 1076 C CA . ASP A 1 139 ? -12.963 -7.927 6.955 1.00 97.44 139 ASP A CA 1
ATOM 1077 C C . ASP A 1 139 ? -12.180 -8.079 5.633 1.00 97.44 139 ASP A C 1
ATOM 1079 O O . ASP A 1 139 ? -12.703 -7.694 4.589 1.00 97.44 139 ASP A O 1
ATOM 1083 N N . PHE A 1 140 ? -10.947 -8.606 5.621 1.00 98.25 140 PHE A N 1
ATOM 1084 C CA . PHE A 1 140 ? -10.127 -8.679 4.399 1.00 98.25 140 PHE A CA 1
ATOM 1085 C C . PHE A 1 140 ? -10.827 -9.423 3.252 1.00 98.25 140 PHE A C 1
ATOM 1087 O O . PHE A 1 140 ? -10.784 -8.976 2.107 1.00 98.25 140 PHE A O 1
ATOM 1094 N N . GLY A 1 141 ? -11.574 -10.487 3.567 1.00 97.44 141 GLY A N 1
ATOM 1095 C CA . GLY A 1 141 ? -12.354 -11.252 2.587 1.00 97.44 141 GLY A CA 1
ATOM 1096 C C . GLY A 1 141 ? -13.497 -10.479 1.911 1.00 97.44 141 GLY A C 1
ATOM 1097 O O . GLY A 1 141 ? -14.103 -10.991 0.977 1.00 97.44 141 GLY A O 1
ATOM 1098 N N . ARG A 1 142 ? -13.804 -9.251 2.354 1.00 97.06 142 ARG A N 1
ATOM 1099 C CA . ARG A 1 142 ? -14.794 -8.365 1.714 1.00 97.06 142 ARG A CA 1
ATOM 1100 C C . ARG A 1 142 ? -14.206 -7.548 0.557 1.00 97.06 142 ARG A C 1
ATOM 1102 O O . ARG A 1 142 ? -14.960 -6.859 -0.131 1.00 97.06 142 ARG A O 1
ATOM 1109 N N . ILE A 1 143 ? -12.887 -7.584 0.353 1.00 97.88 143 ILE A N 1
ATOM 1110 C CA . ILE A 1 143 ? -12.228 -6.915 -0.771 1.00 97.88 143 ILE A CA 1
ATOM 1111 C C . ILE A 1 143 ? -12.516 -7.683 -2.060 1.00 97.88 143 ILE A C 1
ATOM 1113 O O . ILE A 1 143 ? -12.345 -8.896 -2.123 1.00 97.88 143 ILE A O 1
ATOM 1117 N N . THR A 1 144 ? -12.925 -6.965 -3.104 1.00 97.94 144 THR A N 1
ATOM 1118 C CA . THR A 1 144 ? -13.114 -7.540 -4.440 1.00 97.94 144 THR A CA 1
ATOM 1119 C C . TH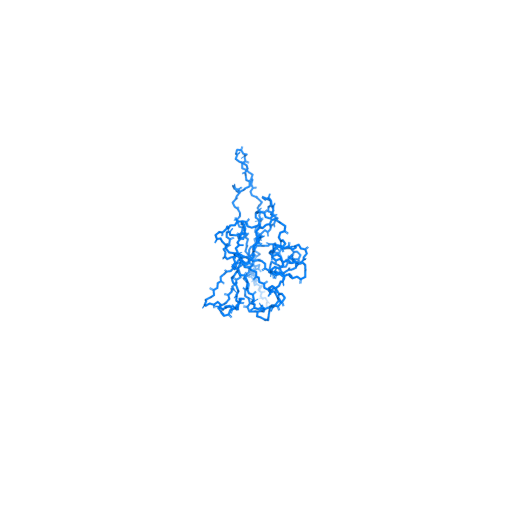R A 1 144 ? -11.997 -7.065 -5.360 1.00 97.94 144 THR A C 1
ATOM 1121 O O . THR A 1 144 ? -11.683 -5.877 -5.394 1.00 97.94 144 THR A O 1
ATOM 1124 N N . VAL A 1 145 ? -11.398 -7.985 -6.111 1.00 98.19 145 VAL A N 1
ATOM 1125 C CA . VAL A 1 145 ? -10.291 -7.706 -7.035 1.00 98.19 145 VAL A CA 1
ATOM 1126 C C . VAL A 1 145 ? -10.727 -8.100 -8.439 1.00 98.19 145 VAL A C 1
ATOM 1128 O O . VAL A 1 145 ? -11.229 -9.203 -8.646 1.00 98.19 145 VAL A O 1
ATOM 1131 N N . GLY A 1 146 ? -10.575 -7.185 -9.391 1.00 97.69 146 GLY A N 1
ATOM 1132 C CA . GLY A 1 146 ? -10.857 -7.438 -10.799 1.00 97.69 146 GLY A CA 1
ATOM 1133 C C . GLY A 1 146 ? -9.777 -8.281 -11.480 1.00 97.69 146 GLY A C 1
ATOM 1134 O O . GLY A 1 146 ? -8.716 -8.556 -10.917 1.00 97.69 146 GLY A O 1
ATOM 1135 N N . LEU A 1 147 ? -10.036 -8.659 -12.733 1.00 97.50 147 LEU A N 1
ATOM 1136 C CA . LEU A 1 147 ? -9.030 -9.296 -13.582 1.00 97.50 147 LEU A CA 1
ATOM 1137 C C . LEU A 1 147 ? -7.845 -8.353 -13.810 1.00 97.50 147 LEU A C 1
ATOM 1139 O O . LEU A 1 147 ? -8.016 -7.134 -13.901 1.00 97.50 147 LEU A O 1
ATOM 1143 N N . HIS A 1 148 ? -6.649 -8.924 -13.934 1.00 97.38 148 HIS A N 1
ATOM 1144 C CA . HIS A 1 148 ? -5.477 -8.138 -14.283 1.00 97.38 148 HIS A CA 1
ATOM 1145 C C . HIS A 1 148 ? -5.548 -7.682 -15.746 1.00 97.38 148 HIS A C 1
ATOM 1147 O O . HIS A 1 148 ? -5.961 -8.430 -16.632 1.00 97.38 148 HIS A O 1
ATOM 1153 N N . GLN A 1 149 ? -5.132 -6.448 -16.004 1.00 97.50 149 GLN A N 1
ATOM 1154 C CA . GLN A 1 149 ? -5.125 -5.828 -17.327 1.00 97.50 149 GLN A CA 1
ATOM 1155 C C . GLN A 1 149 ? -3.726 -5.293 -17.646 1.00 97.50 149 GLN A C 1
ATOM 1157 O O . GLN A 1 149 ? -3.035 -4.843 -16.731 1.00 97.50 149 GLN A O 1
ATOM 1162 N N . PRO A 1 150 ? -3.268 -5.356 -18.907 1.00 96.00 150 PRO A N 1
ATOM 1163 C CA . PRO A 1 150 ? -1.920 -4.927 -19.263 1.00 96.00 150 PRO A CA 1
ATOM 1164 C C . PRO A 1 150 ? -1.730 -3.430 -19.003 1.00 96.00 150 PRO A C 1
ATOM 1166 O O . PRO A 1 150 ? -2.594 -2.611 -19.325 1.00 96.00 150 PRO A O 1
ATOM 1169 N N . CYS A 1 151 ? -0.574 -3.064 -18.450 1.00 94.31 151 CYS A N 1
ATOM 1170 C CA . CYS A 1 151 ? -0.166 -1.670 -18.333 1.00 94.31 151 CYS A CA 1
ATOM 1171 C C . CYS A 1 151 ? 0.438 -1.190 -19.657 1.00 94.31 151 CYS A C 1
ATOM 1173 O O . CYS A 1 151 ? 1.489 -1.671 -20.083 1.00 94.31 151 CYS A O 1
ATOM 1175 N N . TRP A 1 152 ? -0.184 -0.185 -20.270 1.00 90.62 152 TRP A N 1
ATOM 1176 C CA . TRP A 1 152 ? 0.336 0.464 -21.473 1.00 90.62 152 TRP A CA 1
ATOM 1177 C C . TRP A 1 152 ? 1.260 1.621 -21.093 1.00 90.62 152 TRP A C 1
ATOM 1179 O O . TRP A 1 152 ? 0.810 2.645 -20.578 1.00 90.62 152 TRP A O 1
ATOM 1189 N N . TRP A 1 153 ? 2.558 1.447 -21.331 1.00 88.00 153 TRP A N 1
ATOM 1190 C CA . TRP A 1 153 ? 3.574 2.456 -21.044 1.00 88.00 153 TRP A CA 1
ATOM 1191 C C . TRP A 1 153 ? 3.922 3.254 -22.296 1.00 88.00 153 TRP A C 1
ATOM 1193 O O . TRP A 1 153 ? 4.143 2.685 -23.362 1.00 88.00 153 TRP A O 1
ATOM 1203 N N . ASP A 1 154 ? 4.002 4.575 -22.156 1.00 86.94 154 ASP A N 1
ATOM 1204 C CA . ASP A 1 154 ? 4.472 5.447 -23.229 1.00 86.94 154 ASP A CA 1
ATOM 1205 C C . ASP A 1 154 ? 6.004 5.382 -23.318 1.00 86.94 154 ASP A C 1
ATOM 1207 O O . ASP A 1 154 ? 6.701 5.655 -22.338 1.00 86.94 154 ASP A O 1
ATOM 1211 N N . ASN A 1 155 ? 6.538 5.039 -24.492 1.00 83.19 155 ASN A N 1
ATOM 1212 C CA . ASN A 1 155 ? 7.981 4.891 -24.712 1.00 83.19 155 ASN A CA 1
ATOM 1213 C C . ASN A 1 155 ? 8.784 6.150 -24.397 1.00 83.19 155 ASN A C 1
ATOM 1215 O O . ASN A 1 155 ? 9.936 6.053 -23.971 1.00 83.19 155 ASN A O 1
ATOM 1219 N N . ARG A 1 156 ? 8.171 7.330 -24.534 1.00 85.50 156 ARG A N 1
ATOM 1220 C CA . ARG A 1 156 ? 8.823 8.611 -24.241 1.00 85.50 156 ARG A CA 1
ATOM 1221 C C . ARG A 1 156 ? 9.236 8.741 -22.773 1.00 85.50 156 ARG A C 1
ATOM 1223 O O . ARG A 1 156 ? 10.039 9.607 -22.451 1.00 85.50 156 ARG A O 1
ATOM 1230 N N . LEU A 1 157 ? 8.714 7.889 -21.885 1.00 82.38 157 LEU A N 1
ATOM 1231 C CA . LEU A 1 157 ? 9.146 7.802 -20.487 1.00 82.38 157 LEU A CA 1
ATOM 1232 C C . LEU A 1 157 ? 10.557 7.211 -20.324 1.00 82.38 157 LEU A C 1
ATOM 1234 O O . LEU A 1 157 ? 11.185 7.439 -19.292 1.00 82.38 157 LEU A O 1
ATOM 1238 N N . PHE A 1 158 ? 11.052 6.457 -21.310 1.00 81.50 158 PHE A N 1
ATOM 1239 C CA . PHE A 1 158 ? 12.329 5.731 -21.235 1.00 81.50 158 PHE A CA 1
ATOM 1240 C C . PHE A 1 158 ? 13.351 6.187 -22.276 1.00 81.50 158 PHE A C 1
ATOM 1242 O O . PHE A 1 158 ? 14.550 5.949 -22.113 1.00 81.50 158 PHE A O 1
ATOM 1249 N N . GLU A 1 159 ? 12.898 6.832 -23.348 1.00 78.69 159 GLU A N 1
ATOM 1250 C CA . GLU A 1 159 ? 13.779 7.367 -24.378 1.00 78.69 159 GLU A CA 1
ATOM 1251 C C . GLU A 1 159 ? 14.612 8.539 -23.840 1.00 78.69 159 GLU A C 1
ATOM 1253 O O . GLU A 1 159 ? 14.108 9.465 -23.200 1.00 78.69 159 GLU A O 1
ATOM 1258 N N . ARG A 1 160 ? 15.919 8.531 -24.130 1.00 68.25 160 ARG A N 1
ATOM 1259 C CA . ARG A 1 160 ? 16.752 9.721 -23.930 1.00 68.25 160 ARG A CA 1
ATOM 1260 C C . ARG A 1 160 ? 16.432 10.740 -25.026 1.00 68.25 160 ARG A C 1
ATOM 1262 O O . ARG A 1 160 ? 16.405 10.349 -26.196 1.00 68.25 160 ARG A O 1
ATOM 1269 N N . PRO A 1 161 ? 16.292 12.038 -24.699 1.00 61.31 161 PRO A N 1
ATOM 1270 C CA . PRO A 1 161 ? 16.153 13.076 -25.714 1.00 61.31 161 PRO A CA 1
ATOM 1271 C C . PRO A 1 161 ? 17.291 12.976 -26.744 1.00 61.31 161 PRO A C 1
ATOM 1273 O O . PRO A 1 161 ? 18.463 13.037 -26.376 1.00 61.31 161 PRO A O 1
ATOM 1276 N N . GLY A 1 162 ? 16.949 12.782 -28.023 1.00 62.47 162 GLY A N 1
ATOM 1277 C CA . GLY A 1 162 ? 17.909 12.709 -29.135 1.00 62.47 162 GLY A CA 1
ATOM 1278 C C . GLY A 1 162 ? 18.436 11.315 -29.505 1.00 62.47 162 GLY A C 1
ATOM 1279 O O . GLY A 1 162 ? 19.276 11.219 -30.395 1.00 62.47 162 GLY A O 1
ATOM 1280 N N . SER A 1 163 ? 17.966 10.233 -28.873 1.00 58.84 163 SER A N 1
ATOM 1281 C CA . SER A 1 163 ? 18.218 8.868 -29.371 1.00 58.84 163 SER A CA 1
ATOM 1282 C C . SER A 1 163 ? 17.187 8.481 -30.441 1.00 58.84 163 SER A C 1
ATOM 1284 O O . SER A 1 163 ? 16.031 8.887 -30.322 1.00 58.84 163 SER A O 1
ATOM 1286 N N . PRO A 1 164 ? 17.558 7.718 -31.490 1.00 54.44 164 PRO A N 1
ATOM 1287 C CA . PRO A 1 164 ? 16.576 7.193 -32.435 1.00 54.44 164 PRO A CA 1
ATOM 1288 C C . PRO A 1 164 ? 15.570 6.313 -31.683 1.00 54.44 164 PRO A C 1
ATOM 1290 O O . PRO A 1 164 ? 15.969 5.542 -30.809 1.00 54.44 164 PRO A O 1
ATOM 1293 N N . ALA A 1 165 ? 14.282 6.457 -32.009 1.00 53.47 165 ALA A N 1
ATOM 1294 C CA . ALA A 1 165 ? 13.187 5.759 -31.341 1.00 53.47 165 ALA A CA 1
ATOM 1295 C C . ALA A 1 165 ? 13.471 4.252 -31.255 1.00 53.47 165 ALA A C 1
ATOM 1297 O O . ALA A 1 165 ? 13.603 3.568 -32.275 1.00 53.47 165 ALA A O 1
ATOM 1298 N N . SER A 1 166 ? 13.582 3.731 -30.036 1.00 55.62 166 SER A N 1
ATOM 1299 C CA . SER A 1 166 ? 13.646 2.291 -29.806 1.00 55.62 166 SER A CA 1
ATOM 1300 C C . SER A 1 166 ? 12.223 1.762 -29.700 1.00 55.62 166 SER A C 1
ATOM 1302 O O . SER A 1 166 ? 11.405 2.311 -28.963 1.00 55.62 166 SER A O 1
ATOM 1304 N N . SER A 1 167 ? 11.922 0.691 -30.435 1.00 47.88 167 SER A N 1
ATOM 1305 C CA . SER A 1 167 ? 10.606 0.049 -30.379 1.00 47.88 167 SER A CA 1
ATOM 1306 C C . SER A 1 167 ? 10.257 -0.378 -28.942 1.00 47.88 167 SER A C 1
ATOM 1308 O O . SER A 1 167 ? 11.155 -0.801 -28.208 1.00 47.88 167 SER A O 1
ATOM 1310 N N . PRO A 1 168 ? 8.975 -0.285 -28.536 1.00 47.28 168 PRO A N 1
ATOM 1311 C CA . PRO A 1 168 ? 8.543 -0.729 -27.213 1.00 47.28 168 PRO A CA 1
ATOM 1312 C C . PRO A 1 168 ? 8.874 -2.214 -27.004 1.00 47.28 168 PRO A C 1
ATOM 1314 O O . PRO A 1 168 ? 8.903 -2.967 -27.984 1.00 47.28 168 PRO A O 1
ATOM 1317 N N . PRO A 1 169 ? 9.019 -2.692 -25.754 1.00 48.62 169 PRO A N 1
ATOM 1318 C CA . PRO A 1 169 ? 8.830 -4.107 -25.473 1.00 48.62 169 PRO A CA 1
ATOM 1319 C C . PRO A 1 169 ? 7.377 -4.464 -25.815 1.00 48.62 169 PRO A C 1
ATOM 1321 O O . PRO A 1 169 ? 6.444 -4.162 -25.073 1.00 48.62 169 PRO A O 1
ATOM 1324 N N . VAL A 1 170 ? 7.182 -5.053 -26.993 1.00 47.03 170 VAL A N 1
ATOM 1325 C CA . VAL A 1 170 ? 5.889 -5.557 -27.447 1.00 47.03 170 VAL A CA 1
ATOM 1326 C C . VAL A 1 170 ? 5.563 -6.790 -26.610 1.00 47.03 170 VAL A C 1
ATOM 1328 O O . VAL A 1 170 ? 6.200 -7.829 -26.772 1.00 47.03 170 VAL A O 1
ATOM 1331 N N . HIS A 1 171 ? 4.561 -6.702 -25.735 1.00 51.41 171 HIS A N 1
ATOM 1332 C CA . HIS A 1 171 ? 3.857 -7.910 -25.311 1.00 51.41 171 HIS A CA 1
ATOM 1333 C C . HIS A 1 171 ? 2.939 -8.307 -26.450 1.00 51.41 171 HIS A C 1
ATOM 1335 O O . HIS A 1 171 ? 1.950 -7.633 -26.739 1.00 51.41 171 HIS A O 1
ATOM 1341 N N . ALA A 1 172 ? 3.314 -9.377 -27.144 1.00 39.34 172 ALA A N 1
ATOM 1342 C CA . ALA A 1 172 ? 2.438 -10.018 -28.100 1.00 39.34 172 ALA A CA 1
ATOM 1343 C C . ALA A 1 172 ? 1.205 -10.512 -27.335 1.00 39.34 172 ALA A C 1
ATOM 1345 O O . ALA A 1 172 ? 1.274 -11.498 -26.602 1.00 39.34 172 ALA A O 1
ATOM 1346 N N . ALA A 1 173 ? 0.072 -9.829 -27.501 1.00 40.41 173 ALA A N 1
ATOM 1347 C CA . ALA A 1 173 ? -1.213 -10.438 -27.216 1.00 40.41 173 ALA A CA 1
ATOM 1348 C C . ALA A 1 173 ? -1.286 -11.711 -28.070 1.00 40.41 173 ALA A C 1
ATOM 1350 O O . ALA A 1 173 ? -1.304 -11.634 -29.301 1.00 40.41 173 ALA A O 1
ATOM 1351 N N . ARG A 1 174 ? -1.245 -12.887 -27.434 1.00 41.84 174 ARG A N 1
ATOM 1352 C CA . ARG A 1 174 ? -1.534 -14.139 -28.136 1.00 41.84 174 ARG A CA 1
ATOM 1353 C C . ARG A 1 174 ? -2.945 -14.016 -28.726 1.00 41.84 174 ARG A C 1
ATOM 1355 O O . ARG A 1 174 ? -3.854 -13.639 -27.983 1.00 41.84 174 ARG A O 1
ATOM 1362 N N . PRO A 1 175 ? -3.146 -14.281 -30.028 1.00 36.09 175 PRO A N 1
ATOM 1363 C CA . PRO A 1 175 ? -4.485 -14.278 -30.594 1.00 36.09 175 PRO A CA 1
ATOM 1364 C C . PRO A 1 175 ? -5.333 -15.335 -29.880 1.00 36.09 175 PRO A C 1
ATOM 1366 O O . PRO A 1 175 ? -4.849 -16.430 -29.597 1.00 36.09 175 PRO A O 1
ATOM 1369 N N . LEU A 1 176 ? -6.580 -14.978 -29.561 1.00 42.16 176 LEU A N 1
ATOM 1370 C CA . LEU A 1 176 ? -7.576 -15.925 -29.072 1.00 42.16 176 LEU A CA 1
ATOM 1371 C C . LEU A 1 176 ? -7.702 -17.074 -30.078 1.00 42.16 176 LEU A C 1
ATOM 1373 O O . LEU A 1 176 ? -7.960 -16.826 -31.259 1.00 42.16 176 LEU A O 1
ATOM 1377 N N . ASP A 1 177 ? -7.545 -18.308 -29.598 1.00 41.66 177 ASP A N 1
ATOM 1378 C CA . ASP A 1 177 ? -7.876 -19.504 -30.366 1.00 41.66 177 ASP A CA 1
ATOM 1379 C C . ASP A 1 177 ? -9.329 -19.398 -30.840 1.00 41.66 177 ASP A C 1
ATOM 1381 O O . ASP A 1 177 ? -10.270 -19.240 -30.057 1.00 41.66 177 ASP A O 1
ATOM 1385 N N . THR A 1 178 ? -9.507 -19.450 -32.155 1.00 38.97 178 THR A N 1
ATOM 1386 C CA . THR A 1 178 ? -10.821 -19.581 -32.779 1.00 38.97 178 THR A CA 1
ATOM 1387 C C . THR A 1 178 ? -11.307 -21.012 -32.544 1.00 38.97 178 THR A C 1
ATOM 1389 O O . THR A 1 178 ? -10.538 -21.951 -32.753 1.00 38.97 178 THR A O 1
ATOM 1392 N N . PRO A 1 179 ? -12.561 -21.235 -32.116 1.00 39.78 179 PRO A N 1
ATOM 1393 C CA . PRO A 1 179 ? -13.067 -22.588 -31.965 1.00 39.78 179 PRO A CA 1
ATOM 1394 C C . PRO A 1 179 ? -13.255 -23.209 -33.354 1.00 39.78 179 PRO A C 1
ATOM 1396 O O . PRO A 1 179 ? -14.104 -22.781 -34.136 1.00 39.78 179 PRO A O 1
ATOM 1399 N N . SER A 1 180 ? -12.451 -24.227 -33.659 1.00 39.12 180 SER A N 1
ATOM 1400 C CA . SER A 1 180 ? -12.615 -25.091 -34.828 1.00 39.12 180 SER A CA 1
ATOM 1401 C C . SER A 1 180 ? -13.955 -25.821 -34.741 1.00 39.12 180 SER A C 1
ATOM 1403 O O . SER A 1 180 ? -14.116 -26.753 -33.956 1.00 39.12 180 SER A O 1
ATOM 1405 N N . GLY A 1 181 ? -14.925 -25.393 -35.544 1.00 45.31 181 GLY A N 1
ATOM 1406 C CA . GLY A 1 181 ? -16.245 -26.004 -35.581 1.00 45.31 181 GLY A CA 1
ATOM 1407 C C . GLY A 1 181 ? -17.048 -25.576 -36.797 1.00 45.31 181 GLY A C 1
ATOM 1408 O O . GLY A 1 181 ? -17.974 -24.786 -36.666 1.00 45.31 181 GLY A O 1
ATOM 1409 N N . ILE A 1 182 ? -16.721 -26.125 -37.967 1.00 42.81 182 ILE A N 1
ATOM 1410 C CA . ILE A 1 182 ? -17.687 -26.299 -39.058 1.00 42.81 182 ILE A CA 1
ATOM 1411 C C . ILE A 1 182 ? -17.447 -27.701 -39.620 1.00 42.81 182 ILE A C 1
ATOM 1413 O O . ILE A 1 182 ? -16.413 -27.967 -40.226 1.00 42.81 182 ILE A O 1
ATOM 1417 N N . GLY A 1 183 ? -18.376 -28.611 -39.325 1.00 40.84 183 GLY A N 1
ATOM 1418 C CA . GLY A 1 183 ? -18.406 -29.950 -39.899 1.00 40.84 183 GLY A CA 1
ATOM 1419 C C . GLY A 1 183 ? -18.750 -29.889 -41.384 1.00 40.84 183 GLY A C 1
ATOM 1420 O O . GLY A 1 183 ? -19.597 -29.098 -41.801 1.00 40.84 183 GLY A O 1
ATOM 1421 N N . GLU A 1 184 ? -18.080 -30.721 -42.173 1.00 43.72 184 GLU A N 1
ATOM 1422 C CA . GLU A 1 184 ? -18.385 -30.896 -43.589 1.00 43.72 184 GLU A CA 1
ATOM 1423 C C . GLU A 1 184 ? -19.746 -31.588 -43.790 1.00 43.72 184 GLU A C 1
ATOM 1425 O O . GLU A 1 184 ? -20.124 -32.455 -42.992 1.00 43.72 184 GLU A O 1
ATOM 1430 N N . PRO A 1 185 ? -20.501 -31.244 -44.848 1.00 42.25 185 PRO A N 1
ATOM 1431 C CA . PRO A 1 185 ? -21.739 -31.932 -45.177 1.00 42.25 185 PRO A CA 1
ATOM 1432 C C . PRO A 1 185 ? -21.430 -33.290 -45.822 1.00 42.25 185 PRO A C 1
ATOM 1434 O O . PRO A 1 185 ? -20.756 -33.373 -46.846 1.00 42.25 185 PRO A O 1
ATOM 1437 N N . GLY A 1 186 ? -21.937 -34.360 -45.205 1.00 39.22 186 GLY A N 1
ATOM 1438 C CA . GLY A 1 186 ? -21.761 -35.737 -45.659 1.00 39.22 186 GLY A CA 1
ATOM 1439 C C . GLY A 1 186 ? -22.359 -36.000 -47.043 1.00 39.22 186 GLY A C 1
ATOM 1440 O O . GLY A 1 186 ? -23.521 -35.697 -47.314 1.00 39.22 186 GLY A O 1
ATOM 1441 N N . GLU A 1 187 ? -21.545 -36.609 -47.898 1.00 40.62 187 GLU A N 1
ATOM 1442 C CA . GLU A 1 187 ? -21.889 -37.073 -49.237 1.00 40.62 187 GLU A CA 1
ATOM 1443 C C . GLU A 1 187 ? -22.799 -38.314 -49.148 1.00 40.62 187 GLU A C 1
ATOM 1445 O O . GLU A 1 187 ? -22.441 -39.343 -48.565 1.00 40.62 187 GLU A O 1
ATOM 1450 N N . ALA A 1 188 ? -24.013 -38.210 -49.691 1.00 48.78 188 ALA A N 1
ATOM 1451 C CA . ALA A 1 188 ? -24.982 -39.298 -49.732 1.00 48.78 188 ALA A CA 1
ATOM 1452 C C . ALA A 1 188 ? -24.550 -40.372 -50.746 1.00 48.78 188 ALA A C 1
ATOM 1454 O O . ALA A 1 188 ? -24.393 -40.088 -51.933 1.00 48.78 188 ALA A O 1
ATOM 1455 N N . ARG A 1 189 ? -24.400 -41.623 -50.292 1.00 49.91 189 ARG A N 1
ATOM 1456 C CA . ARG A 1 189 ? -24.257 -42.790 -51.180 1.00 49.91 189 ARG A CA 1
ATOM 1457 C C . ARG A 1 189 ? -25.633 -43.296 -51.631 1.00 49.91 189 ARG A C 1
ATOM 1459 O O . ARG A 1 189 ? -26.547 -43.326 -50.805 1.00 49.91 189 ARG A O 1
ATOM 1466 N N . PRO A 1 190 ? -25.791 -43.739 -52.891 1.00 45.22 190 PRO A N 1
ATOM 1467 C CA . PRO A 1 190 ? -27.039 -44.318 -53.358 1.00 45.22 190 PRO A CA 1
ATOM 1468 C C . PRO A 1 190 ? -27.172 -45.774 -52.894 1.00 45.22 190 PRO A C 1
ATOM 1470 O O . PRO A 1 190 ? -26.201 -46.531 -52.882 1.00 45.22 190 PRO A O 1
ATOM 1473 N N . MET A 1 191 ? -28.392 -46.143 -52.505 1.00 45.50 191 MET A N 1
ATOM 1474 C CA . MET A 1 191 ? -28.823 -47.527 -52.309 1.00 45.50 191 MET A CA 1
ATOM 1475 C C . MET A 1 191 ? -29.200 -48.111 -53.672 1.00 45.50 191 MET A C 1
ATOM 1477 O O . MET A 1 191 ? -30.038 -47.539 -54.369 1.00 45.50 191 MET A O 1
ATOM 1481 N N . GLU A 1 192 ? -28.599 -49.241 -54.027 1.00 44.31 192 GLU A N 1
ATOM 1482 C CA . GLU A 1 192 ? -29.037 -50.104 -55.129 1.00 44.31 192 GLU A CA 1
ATOM 1483 C C . GLU A 1 192 ? -29.636 -51.414 -54.570 1.00 44.31 192 GLU A C 1
ATOM 1485 O O . GLU A 1 192 ? -29.398 -51.721 -53.398 1.00 44.31 192 GLU A O 1
ATOM 1490 N N . PRO A 1 193 ? -30.486 -52.101 -55.360 1.00 55.19 193 PRO A N 1
ATOM 1491 C CA . PRO A 1 193 ? -31.675 -52.823 -54.888 1.00 55.19 193 PRO A CA 1
ATOM 1492 C C . PRO A 1 193 ? -31.444 -54.208 -54.274 1.00 55.19 193 PRO A C 1
ATOM 1494 O O . PRO A 1 193 ? -30.452 -54.884 -54.629 1.00 55.19 193 PRO A O 1
#

Foldseek 3Di:
DAWDWAQFKAKWKFKDACPDPDHRQDQVCCLVPPDLQAYVLQGWRKIWSDPVLNVQVQCVVCVNDHDPRMWMKIKIRGTGFIEDEDDQVVQPCSLPPVSPSNHVNNSVCLVVLSGQWYWYADSRHRVTIMIIGRCPRPCNVVMDIDDIDTDDDDQVSRDDPPDDDDDDPDPPPDDPDDDPDDDDDDDDDDDDD